Protein AF-A0A955G463-F1 (afdb_monomer_lite)

Structure (mmCIF, N/CA/C/O backbone):
data_AF-A0A955G463-F1
#
_entry.id   AF-A0A955G463-F1
#
loop_
_atom_site.group_PDB
_atom_site.id
_atom_site.type_symbol
_atom_site.label_atom_id
_atom_site.label_alt_id
_atom_site.label_comp_id
_atom_site.label_asym_id
_atom_site.label_entity_id
_atom_site.label_seq_id
_atom_site.pdbx_PDB_ins_code
_atom_site.Cartn_x
_atom_site.Cartn_y
_atom_site.Cartn_z
_atom_site.occupancy
_atom_site.B_iso_or_equiv
_atom_site.auth_seq_id
_atom_site.auth_comp_id
_atom_site.auth_asym_id
_atom_site.auth_atom_id
_atom_site.pdbx_PDB_model_num
ATOM 1 N N . ASN A 1 1 ? -1.570 -0.297 27.214 1.00 46.53 1 ASN A N 1
ATOM 2 C CA . ASN A 1 1 ? -2.853 -0.997 27.003 1.00 46.53 1 ASN A CA 1
ATOM 3 C C . ASN A 1 1 ? -2.806 -1.692 25.652 1.00 46.53 1 ASN A C 1
ATOM 5 O O . ASN A 1 1 ? -2.927 -1.027 24.634 1.00 46.53 1 ASN A O 1
ATOM 9 N N . THR A 1 2 ? -2.518 -2.992 25.635 1.00 50.31 2 THR A N 1
ATOM 10 C CA . THR A 1 2 ? -2.218 -3.751 24.400 1.00 50.31 2 THR A CA 1
ATOM 11 C C . THR A 1 2 ? -3.466 -4.416 23.803 1.00 50.31 2 THR A C 1
ATOM 13 O O . THR A 1 2 ? -3.453 -4.812 22.646 1.00 50.31 2 THR A O 1
ATOM 16 N N . THR A 1 3 ? -4.560 -4.516 24.568 1.00 64.00 3 THR A N 1
ATOM 17 C CA . THR A 1 3 ? -5.737 -5.341 24.235 1.00 64.00 3 THR A CA 1
ATOM 18 C C . THR A 1 3 ? -7.044 -4.567 24.058 1.00 64.00 3 THR A C 1
ATOM 20 O O . THR A 1 3 ? -8.093 -5.196 23.964 1.00 64.00 3 THR A O 1
ATOM 23 N N . ASN A 1 4 ? -7.001 -3.234 23.997 1.00 66.56 4 ASN A N 1
ATOM 24 C CA . ASN A 1 4 ? -8.182 -2.418 23.705 1.00 66.56 4 ASN A CA 1
ATOM 25 C C . ASN A 1 4 ? -8.149 -1.943 22.245 1.00 66.56 4 ASN A C 1
ATOM 27 O O . ASN A 1 4 ? -7.053 -1.658 21.741 1.00 66.56 4 ASN A O 1
ATOM 31 N N . PRO A 1 5 ? -9.313 -1.807 21.582 1.00 64.81 5 PRO A N 1
ATOM 32 C CA . PRO A 1 5 ? -9.390 -1.118 20.300 1.00 64.81 5 PRO A CA 1
ATOM 33 C C . PRO A 1 5 ? -8.782 0.287 20.421 1.00 64.81 5 PRO A C 1
ATOM 35 O O . PRO A 1 5 ? -9.076 1.017 21.371 1.00 64.81 5 PRO A O 1
ATOM 38 N N . GLY A 1 6 ? -7.865 0.616 19.509 1.00 62.38 6 GLY A N 1
ATOM 39 C CA . GLY A 1 6 ? -7.092 1.861 19.513 1.00 62.38 6 GLY A CA 1
ATOM 40 C C . GLY A 1 6 ? -5.749 1.859 20.237 1.00 62.38 6 GLY A C 1
ATOM 41 O O . GLY A 1 6 ? -5.052 2.868 20.240 1.00 62.38 6 GLY A O 1
ATOM 42 N N . GLY A 1 7 ? -5.359 0.751 20.868 1.00 62.88 7 GLY A N 1
ATOM 43 C CA . GLY A 1 7 ? -4.011 0.599 21.419 1.00 62.88 7 GLY A CA 1
ATOM 44 C C . GLY A 1 7 ? -2.992 0.109 20.383 1.00 62.88 7 GLY A C 1
ATOM 45 O O . GLY A 1 7 ? -3.355 -0.476 19.369 1.00 62.88 7 GLY A O 1
ATOM 46 N N . ILE A 1 8 ? -1.699 0.226 20.702 1.00 60.00 8 ILE A N 1
ATOM 47 C CA . ILE A 1 8 ? -0.574 -0.245 19.856 1.00 60.00 8 ILE A CA 1
ATOM 48 C C . ILE A 1 8 ? -0.696 -1.737 19.485 1.00 60.00 8 ILE A C 1
ATOM 50 O O . ILE A 1 8 ? -0.304 -2.157 18.405 1.00 60.00 8 ILE A O 1
ATOM 54 N N . GLY A 1 9 ? -1.286 -2.559 20.358 1.00 66.38 9 GLY A N 1
ATOM 55 C CA . GLY A 1 9 ? -1.499 -3.988 20.093 1.00 66.38 9 GLY A CA 1
ATOM 56 C C . GLY A 1 9 ? -2.737 -4.317 19.255 1.00 66.38 9 GLY A C 1
ATOM 57 O O . GLY A 1 9 ? -2.995 -5.496 19.005 1.00 66.38 9 GLY A O 1
ATOM 58 N N . MET A 1 10 ? -3.515 -3.318 18.823 1.00 74.62 10 MET A N 1
ATOM 59 C CA . MET A 1 10 ? -4.801 -3.528 18.155 1.00 74.62 10 MET A CA 1
ATOM 60 C C . MET A 1 10 ? -4.668 -4.390 16.898 1.00 74.62 10 MET A C 1
ATOM 62 O O . MET A 1 10 ? -5.438 -5.334 16.737 1.00 74.62 10 MET A O 1
ATOM 66 N N . ALA A 1 11 ? -3.679 -4.112 16.042 1.00 68.00 11 ALA A N 1
ATOM 67 C CA . ALA A 1 11 ? -3.461 -4.859 14.802 1.00 68.00 11 ALA A CA 1
ATOM 68 C C . ALA A 1 11 ? -3.190 -6.348 15.073 1.00 68.00 11 ALA A C 1
ATOM 70 O O . ALA A 1 11 ? -3.811 -7.225 14.468 1.00 68.00 11 ALA A O 1
ATOM 71 N N . TRP A 1 12 ? -2.328 -6.639 16.052 1.00 77.38 12 TRP A N 1
ATOM 72 C CA . TRP A 1 12 ? -2.023 -8.008 16.458 1.00 77.38 12 TRP A CA 1
ATOM 73 C C . TRP A 1 12 ? -3.252 -8.715 17.034 1.00 77.38 12 TRP A C 1
ATOM 75 O O . TRP A 1 12 ? -3.551 -9.839 16.633 1.00 77.38 12 TRP A O 1
ATOM 85 N N . VAL A 1 13 ? -4.010 -8.066 17.928 1.00 81.88 13 VAL A N 1
ATOM 86 C CA . VAL A 1 13 ? -5.222 -8.670 18.507 1.00 81.88 13 VAL A CA 1
ATOM 87 C C . VAL A 1 13 ? -6.280 -8.901 17.430 1.00 81.88 13 VAL A C 1
ATOM 89 O O . VAL A 1 13 ? -6.881 -9.976 17.385 1.00 81.88 13 VAL A O 1
ATOM 92 N N . LYS A 1 14 ? -6.465 -7.946 16.514 1.00 81.94 14 LYS A N 1
ATOM 93 C CA . LYS A 1 14 ? -7.413 -8.061 15.405 1.00 81.94 14 LYS A CA 1
ATOM 94 C C . LYS A 1 14 ? -7.070 -9.242 14.502 1.00 81.94 14 LYS A C 1
ATOM 96 O O . LYS A 1 14 ? -7.919 -10.114 14.317 1.00 81.94 14 LYS A O 1
ATOM 101 N N . ARG A 1 15 ? -5.819 -9.326 14.033 1.00 80.44 15 ARG A N 1
ATOM 102 C CA . ARG A 1 15 ? -5.321 -10.430 13.194 1.00 80.44 15 ARG A CA 1
ATOM 103 C C . ARG A 1 15 ? -5.352 -11.771 13.919 1.00 80.44 15 ARG A C 1
ATOM 105 O O . ARG A 1 15 ? -5.553 -12.806 13.302 1.00 80.44 15 ARG A O 1
ATOM 112 N N . ARG A 1 16 ? -5.132 -11.790 15.232 1.00 84.56 16 ARG A N 1
ATOM 113 C CA . ARG A 1 16 ? -5.005 -13.047 15.975 1.00 84.56 16 ARG A CA 1
ATOM 114 C C . ARG A 1 16 ? -6.331 -13.585 16.508 1.00 84.56 16 ARG A C 1
ATOM 116 O O . ARG A 1 16 ? -6.459 -14.803 16.639 1.00 84.56 16 ARG A O 1
ATOM 123 N N . PHE A 1 17 ? -7.283 -12.709 16.827 1.00 87.31 17 PHE A N 1
ATOM 124 C CA . PHE A 1 17 ? -8.491 -13.065 17.576 1.00 87.31 17 PHE A CA 1
ATOM 125 C C . PHE A 1 17 ? -9.803 -12.558 16.967 1.00 87.31 17 PHE A C 1
ATOM 127 O O . PHE A 1 17 ? -10.820 -13.221 17.134 1.00 87.31 17 PHE A O 1
ATOM 134 N N . VAL A 1 18 ? -9.827 -11.426 16.261 1.00 84.25 18 VAL A N 1
ATOM 135 C CA . VAL A 1 18 ? -11.094 -10.802 15.821 1.00 84.25 18 VAL A CA 1
ATOM 136 C C . VAL A 1 18 ? -11.433 -11.187 14.381 1.00 84.25 18 VAL A C 1
ATOM 138 O O . VAL A 1 18 ? -12.479 -11.788 14.110 1.00 84.25 18 VAL A O 1
ATOM 141 N N . THR A 1 19 ? -10.517 -10.904 13.460 1.00 84.00 19 THR A N 1
ATOM 142 C CA . THR A 1 19 ? -10.611 -11.223 12.033 1.00 84.00 19 THR A CA 1
ATOM 143 C C . THR A 1 19 ? -9.332 -11.930 11.579 1.00 84.00 19 THR A C 1
ATOM 145 O O . THR A 1 19 ? -8.559 -11.353 10.817 1.00 84.00 19 THR A O 1
ATOM 148 N N . PRO A 1 20 ? -9.069 -13.155 12.072 1.00 84.38 20 PRO A N 1
ATOM 149 C CA . PRO A 1 20 ? -7.920 -13.923 11.623 1.00 84.38 20 PRO A CA 1
ATOM 150 C C . PRO A 1 20 ? -8.077 -14.376 10.176 1.00 84.38 20 PRO A C 1
ATOM 152 O O . PRO A 1 20 ? -9.198 -14.571 9.694 1.00 84.38 20 PRO A O 1
ATOM 155 N N . ASP A 1 21 ? -6.933 -14.541 9.518 1.00 82.00 21 ASP A N 1
ATOM 156 C CA . ASP A 1 21 ? -6.836 -14.920 8.115 1.00 82.00 21 ASP A CA 1
ATOM 157 C C . ASP A 1 21 ? -7.533 -16.281 7.856 1.00 82.00 21 ASP A C 1
ATOM 159 O O . ASP A 1 21 ? -7.158 -17.302 8.452 1.00 82.00 21 ASP A O 1
ATOM 163 N N . PRO A 1 22 ? -8.559 -16.326 6.983 1.00 84.00 22 PRO A N 1
ATOM 164 C CA . PRO A 1 22 ? -9.259 -17.558 6.625 1.00 84.00 22 PRO A CA 1
ATOM 165 C C . PRO A 1 22 ? -8.394 -18.588 5.887 1.00 84.00 22 PRO A C 1
ATOM 167 O O . PRO A 1 22 ? -8.758 -19.769 5.856 1.00 84.00 22 PRO A O 1
ATOM 170 N N . ALA A 1 23 ? -7.278 -18.186 5.268 1.00 83.31 23 ALA A N 1
ATOM 171 C CA . ALA A 1 23 ? -6.371 -19.112 4.595 1.00 83.31 23 ALA A CA 1
ATOM 172 C C . ALA A 1 23 ? -5.648 -19.997 5.617 1.00 83.31 23 ALA A C 1
ATOM 174 O O . ALA A 1 23 ? -5.612 -21.218 5.448 1.00 83.31 23 ALA A O 1
ATOM 175 N N . THR A 1 24 ? -5.198 -19.411 6.725 1.00 85.94 24 THR A N 1
ATOM 176 C CA . THR A 1 24 ? -4.438 -20.089 7.787 1.00 85.94 24 THR A CA 1
ATOM 177 C C . THR A 1 24 ? -5.295 -20.606 8.945 1.00 85.94 24 THR A C 1
ATOM 179 O O . THR A 1 24 ? -4.870 -21.509 9.668 1.00 85.94 24 THR A O 1
ATOM 182 N N . THR A 1 25 ? -6.525 -20.106 9.117 1.00 90.56 25 THR A N 1
ATOM 183 C CA . THR A 1 25 ? -7.369 -20.448 10.277 1.00 90.56 25 THR A CA 1
ATOM 184 C C . THR A 1 25 ? -8.787 -20.894 9.916 1.00 90.56 25 THR A C 1
ATOM 186 O O . THR A 1 25 ? -9.339 -20.543 8.875 1.00 90.56 25 THR A O 1
ATOM 189 N N . ILE A 1 26 ? -9.395 -21.697 10.792 1.00 91.44 26 ILE A N 1
ATOM 190 C CA . ILE A 1 26 ? -10.822 -22.044 10.772 1.00 91.44 26 ILE A CA 1
ATOM 191 C C . ILE A 1 26 ? -11.510 -21.272 11.897 1.00 91.44 26 ILE A C 1
ATOM 193 O O . ILE A 1 26 ? -11.074 -21.334 13.047 1.00 91.44 26 ILE A O 1
ATOM 197 N N . ARG A 1 27 ? -12.606 -20.573 11.584 1.00 92.56 27 ARG A N 1
ATOM 198 C CA . ARG A 1 27 ? -13.437 -19.862 12.568 1.00 92.56 27 ARG A CA 1
ATOM 199 C C . ARG A 1 27 ? -14.760 -20.581 12.777 1.00 92.56 27 ARG A C 1
ATOM 201 O O . ARG A 1 27 ? -15.530 -20.743 11.834 1.00 92.56 27 ARG A O 1
ATOM 208 N N . VAL A 1 28 ? -15.057 -20.922 14.023 1.00 93.56 28 VAL A N 1
ATOM 209 C CA . VAL A 1 28 ? -16.353 -21.462 14.442 1.00 93.56 28 VAL A CA 1
ATOM 210 C C . VAL A 1 28 ? -17.019 -20.436 15.346 1.00 93.56 28 VAL A C 1
ATOM 212 O O . VAL A 1 28 ? -16.468 -20.081 16.384 1.00 93.56 28 VAL A O 1
ATOM 215 N N . LYS A 1 29 ? -18.179 -19.919 14.938 1.00 92.94 29 LYS A N 1
ATOM 216 C CA . LYS A 1 29 ? -18.960 -18.976 15.746 1.00 92.94 29 LYS A CA 1
ATOM 217 C C . LYS A 1 29 ? -19.884 -19.743 16.681 1.00 92.94 29 LYS A C 1
ATOM 219 O O . LYS A 1 29 ? -20.482 -20.740 16.283 1.00 92.94 29 LYS A O 1
ATOM 224 N N . HIS A 1 30 ? -20.007 -19.249 17.901 1.00 93.88 30 HIS A N 1
ATOM 225 C CA . HIS A 1 30 ? -20.795 -19.855 18.956 1.00 93.88 30 HIS A CA 1
ATOM 226 C C . HIS A 1 30 ? -21.708 -18.822 19.610 1.00 93.88 30 HIS A C 1
ATOM 228 O O . HIS A 1 30 ? -21.412 -17.624 19.627 1.00 93.88 30 HIS A O 1
ATOM 234 N N . GLU A 1 31 ? -22.794 -19.327 20.180 1.00 93.81 31 GLU A N 1
ATOM 235 C CA . GLU A 1 31 ? -23.766 -18.566 20.949 1.00 93.81 31 GLU A CA 1
ATOM 236 C C . GLU A 1 31 ? -24.089 -19.336 22.236 1.00 93.81 31 GLU A C 1
ATOM 238 O O . GLU A 1 31 ? -24.254 -20.558 22.212 1.00 93.81 31 GLU A O 1
ATOM 243 N N . TYR A 1 32 ? -24.172 -18.628 23.362 1.00 89.06 32 TYR A N 1
ATOM 244 C CA . TYR A 1 32 ? -24.594 -19.180 24.645 1.00 89.06 32 TYR A CA 1
ATOM 245 C C . TYR A 1 32 ? -25.596 -18.252 25.296 1.00 89.06 32 TYR A C 1
ATOM 247 O O . TYR A 1 32 ? -25.317 -17.079 25.553 1.00 89.06 32 TYR A O 1
ATOM 255 N N . VAL A 1 33 ? -26.762 -18.813 25.583 1.00 91.94 33 VAL A N 1
ATOM 256 C CA . VAL A 1 33 ? -27.847 -18.124 26.263 1.00 91.94 33 VAL A CA 1
ATOM 257 C C . VAL A 1 33 ? -27.704 -18.359 27.760 1.00 91.94 33 VAL A C 1
ATOM 259 O O . VAL A 1 33 ? -27.646 -19.501 28.209 1.00 91.94 33 VAL A O 1
ATOM 262 N N . TRP A 1 34 ? -27.686 -17.281 28.533 1.00 86.88 34 TRP A N 1
ATOM 263 C CA . TRP A 1 34 ? -27.659 -17.325 29.992 1.00 86.88 34 TRP A CA 1
ATOM 264 C C . TRP A 1 34 ? -28.614 -16.286 30.574 1.00 86.88 34 TRP A C 1
ATOM 266 O O . TRP A 1 34 ? -29.172 -15.467 29.849 1.00 86.88 34 TRP A O 1
ATOM 276 N N . PHE A 1 35 ? -28.843 -16.344 31.882 1.00 87.12 35 PHE A N 1
ATOM 277 C CA . PHE A 1 35 ? -29.693 -15.392 32.588 1.00 87.12 35 PHE A CA 1
ATOM 278 C C . PHE A 1 35 ? -28.868 -14.684 33.655 1.00 87.12 35 PHE A C 1
ATOM 280 O O . PHE A 1 35 ? -28.131 -15.335 34.399 1.00 87.12 35 PHE A O 1
ATOM 287 N N . ASP A 1 36 ? -28.961 -13.358 33.705 1.00 81.06 36 ASP A N 1
ATOM 288 C CA . ASP A 1 36 ? -28.266 -12.574 34.722 1.00 81.06 36 ASP A CA 1
ATOM 289 C C . ASP A 1 36 ? -28.908 -12.735 36.113 1.00 81.06 36 ASP A C 1
ATOM 291 O O . ASP A 1 36 ? -29.949 -13.372 36.284 1.00 81.06 36 ASP A O 1
ATOM 295 N N . LYS A 1 37 ? -28.293 -12.132 37.140 1.00 78.69 37 LYS A N 1
ATOM 296 C CA . LYS A 1 37 ? -28.801 -12.182 38.526 1.00 78.69 37 LYS A CA 1
ATOM 297 C C . LYS A 1 37 ? -30.212 -11.591 38.685 1.00 78.69 37 LYS A C 1
ATOM 299 O O . LYS A 1 37 ? -30.851 -11.840 39.702 1.00 78.69 37 LYS A O 1
ATOM 304 N N . LYS A 1 38 ? -30.680 -10.797 37.716 1.00 81.75 38 LYS A N 1
ATOM 305 C CA . LYS A 1 38 ? -32.007 -10.165 37.680 1.00 81.75 38 LYS A CA 1
ATOM 306 C C . LYS A 1 38 ? -33.000 -10.967 36.823 1.00 81.75 38 LYS A C 1
ATOM 308 O O . LYS A 1 38 ? -34.152 -10.563 36.705 1.00 81.75 38 LYS A O 1
ATOM 313 N N . GLY A 1 39 ? -32.579 -12.100 36.255 1.00 85.50 39 GLY A N 1
ATOM 314 C CA . GLY A 1 39 ? -33.400 -12.963 35.409 1.00 85.50 39 GLY A CA 1
ATOM 315 C C . GLY A 1 39 ? -33.528 -12.488 33.961 1.00 85.50 39 GLY A C 1
ATOM 316 O O . GLY A 1 39 ? -34.326 -13.058 33.217 1.00 85.50 39 GLY A O 1
ATOM 317 N N . ASN A 1 40 ? -32.764 -11.480 33.526 1.00 84.75 40 ASN A N 1
ATOM 318 C CA . ASN A 1 40 ? -32.802 -11.053 32.129 1.00 84.75 40 ASN A CA 1
ATOM 319 C C . ASN A 1 40 ? -32.027 -12.041 31.260 1.00 84.75 40 ASN A C 1
ATOM 321 O O . ASN A 1 40 ? -30.921 -12.460 31.612 1.00 84.75 40 ASN A O 1
ATOM 325 N N . ARG A 1 41 ? -32.595 -12.383 30.100 1.00 89.56 41 ARG A N 1
ATOM 326 C CA . ARG A 1 41 ? -31.931 -13.225 29.103 1.00 89.56 41 ARG A CA 1
ATOM 327 C C . ARG A 1 41 ? -30.763 -12.465 28.479 1.00 89.56 41 ARG A C 1
ATOM 329 O O . ARG A 1 41 ? -30.960 -11.410 27.884 1.00 89.56 41 ARG A O 1
ATOM 336 N N . GLN A 1 42 ? -29.584 -13.059 28.548 1.00 84.19 42 GLN A N 1
ATOM 337 C CA . GLN A 1 42 ? -28.348 -12.582 27.950 1.00 84.19 42 GLN A CA 1
ATOM 338 C C . GLN A 1 42 ? -27.841 -13.590 26.920 1.00 84.19 42 GLN A C 1
ATOM 340 O O . GLN A 1 42 ? -28.127 -14.789 26.996 1.00 84.19 42 GLN A O 1
ATOM 345 N N . VAL A 1 43 ? -27.093 -13.092 25.938 1.00 87.69 43 VAL A N 1
ATOM 346 C CA . VAL A 1 43 ? -26.493 -13.919 24.893 1.00 87.69 43 VAL A CA 1
ATOM 347 C C . VAL A 1 43 ? -25.029 -13.547 24.744 1.00 87.69 43 VAL A C 1
ATOM 349 O O . VAL A 1 43 ? -24.699 -12.433 24.340 1.00 87.69 43 VAL A O 1
ATOM 352 N N . THR A 1 44 ? -24.144 -14.492 25.039 1.00 86.00 44 THR A N 1
ATOM 353 C CA . THR A 1 44 ? -22.718 -14.343 24.760 1.00 86.00 44 THR A CA 1
ATOM 354 C C . THR A 1 44 ? -22.420 -14.965 23.409 1.00 86.00 44 THR A C 1
ATOM 356 O O . THR A 1 44 ? -22.639 -16.157 23.199 1.00 86.00 44 THR A O 1
ATOM 359 N N . HIS A 1 45 ? -21.892 -14.150 22.504 1.00 89.69 45 HIS A N 1
ATOM 360 C CA . HIS A 1 45 ? -21.330 -14.611 21.245 1.00 89.69 45 HIS A CA 1
ATOM 361 C C . HIS A 1 45 ? -19.824 -14.742 21.419 1.00 89.69 45 HIS A C 1
ATOM 363 O O . HIS A 1 45 ? -19.197 -13.858 21.992 1.00 89.69 45 HIS A O 1
ATOM 369 N N . TRP A 1 46 ? -19.231 -15.814 20.912 1.00 92.12 46 TRP A N 1
ATOM 370 C CA . TRP A 1 46 ? -17.778 -15.938 20.825 1.00 92.12 46 TRP A CA 1
ATOM 371 C C . TRP A 1 46 ? -17.403 -16.725 19.582 1.00 92.12 46 TRP A C 1
ATOM 373 O O . TRP A 1 46 ? -18.256 -17.272 18.879 1.00 92.12 46 TRP A O 1
ATOM 383 N N . GLN A 1 47 ? -16.112 -16.780 19.292 1.00 93.88 47 GLN A N 1
ATOM 384 C CA . GLN A 1 47 ? -15.607 -17.619 18.220 1.00 93.88 47 GLN A CA 1
ATOM 385 C C . GLN A 1 47 ? -14.400 -18.427 18.661 1.00 93.88 47 GLN A C 1
ATOM 387 O O . GLN A 1 47 ? -13.522 -17.923 19.361 1.00 93.88 47 GLN A O 1
ATOM 392 N N . THR A 1 48 ? -14.361 -19.674 18.211 1.00 95.25 48 THR A N 1
ATOM 393 C CA . THR A 1 48 ? -13.186 -20.534 18.281 1.00 95.25 48 THR A CA 1
ATOM 394 C C . THR A 1 48 ? -12.402 -20.383 16.987 1.00 95.25 48 THR A C 1
ATOM 396 O O . THR A 1 48 ? -12.974 -20.377 15.897 1.00 95.25 48 THR A O 1
ATOM 399 N N . ILE A 1 49 ? -11.092 -20.237 17.114 1.00 95.06 49 ILE A N 1
ATOM 400 C CA . ILE A 1 49 ? -10.146 -20.030 16.024 1.00 95.06 49 ILE A CA 1
ATOM 401 C C . ILE A 1 49 ? -9.165 -21.185 16.089 1.00 95.06 49 ILE A C 1
ATOM 403 O O . ILE A 1 49 ? -8.479 -21.342 17.098 1.00 95.06 49 ILE A O 1
ATOM 407 N N . ILE A 1 50 ? -9.122 -21.995 15.040 1.00 93.94 50 ILE A N 1
ATOM 408 C CA . ILE A 1 50 ? -8.272 -23.182 14.955 1.00 93.94 50 ILE A CA 1
ATOM 409 C C . ILE A 1 50 ? -7.226 -22.927 13.880 1.00 93.94 50 ILE A C 1
ATOM 411 O O . ILE A 1 50 ? -7.563 -22.607 12.741 1.00 93.94 50 ILE A O 1
ATOM 415 N N . ASP A 1 51 ? -5.965 -23.046 14.258 1.00 91.12 51 ASP A N 1
ATOM 416 C CA . ASP A 1 51 ? -4.826 -22.962 13.356 1.00 91.12 51 ASP A CA 1
ATOM 417 C C . ASP A 1 51 ? -4.752 -24.237 12.500 1.00 91.12 51 ASP A C 1
ATOM 419 O O . ASP A 1 51 ? -4.745 -25.345 13.040 1.00 91.12 51 ASP A O 1
ATOM 423 N N . LYS A 1 52 ? -4.767 -24.100 11.167 1.00 91.81 52 LYS A N 1
ATOM 424 C CA . LYS A 1 52 ? -4.857 -25.258 10.257 1.00 91.81 52 LYS A CA 1
ATOM 425 C C . LYS A 1 52 ? -3.589 -26.107 10.229 1.00 91.81 52 LYS A C 1
ATOM 427 O O . LYS A 1 52 ? -3.678 -27.288 9.912 1.00 91.81 52 LYS A O 1
ATOM 432 N N . GLU A 1 53 ? -2.436 -25.514 10.524 1.00 90.81 53 GLU A N 1
ATOM 433 C CA . GLU A 1 53 ? -1.146 -26.201 10.487 1.00 90.81 53 GLU A CA 1
ATOM 434 C C . GLU A 1 53 ? -0.887 -26.939 11.801 1.00 90.81 53 GLU A C 1
ATOM 436 O O . GLU A 1 53 ? -0.591 -28.131 11.815 1.00 90.81 53 GLU A O 1
ATOM 441 N N . THR A 1 54 ? -1.034 -26.233 12.920 1.00 93.31 54 THR A N 1
ATOM 442 C CA . THR A 1 54 ? -0.670 -26.756 14.244 1.00 93.31 54 THR A CA 1
ATOM 443 C C . THR A 1 54 ? -1.819 -27.465 14.956 1.00 93.31 54 THR A C 1
ATOM 445 O O . THR A 1 54 ? -1.590 -28.193 15.921 1.00 93.31 54 THR A O 1
ATOM 448 N N . GLY A 1 55 ? -3.067 -27.224 14.542 1.00 90.69 55 GLY A N 1
ATOM 449 C CA . GLY A 1 55 ? -4.265 -27.698 15.240 1.00 90.69 55 GLY A CA 1
ATOM 450 C C . GLY A 1 55 ? -4.531 -26.996 16.578 1.00 90.69 55 GLY A C 1
ATOM 451 O O . GLY A 1 55 ? -5.499 -27.328 17.265 1.00 90.69 55 GLY A O 1
ATOM 452 N N . LEU A 1 56 ? -3.703 -26.020 16.969 1.00 92.38 56 LEU A N 1
ATOM 453 C CA . LEU A 1 56 ? -3.906 -25.246 18.189 1.00 92.38 56 LEU A CA 1
ATOM 454 C C . LEU A 1 56 ? -5.144 -24.361 18.053 1.00 92.38 56 LEU A C 1
ATOM 456 O O . LEU A 1 56 ? -5.338 -23.682 17.042 1.00 92.38 56 LEU A O 1
ATOM 460 N N . TRP A 1 57 ? -5.959 -24.321 19.104 1.00 93.12 57 TRP A N 1
ATOM 461 C CA . TRP A 1 57 ? -7.178 -23.522 19.126 1.00 93.12 57 TRP A CA 1
ATOM 462 C C . TRP A 1 57 ? -7.101 -22.378 20.136 1.00 93.12 57 TRP A C 1
ATOM 464 O O . TRP A 1 57 ? -6.364 -22.418 21.122 1.00 93.12 57 TRP A O 1
ATOM 474 N N . ARG A 1 58 ? -7.863 -21.321 19.858 1.00 93.44 58 ARG A N 1
ATOM 475 C CA . ARG A 1 58 ? -7.983 -20.106 20.671 1.00 93.44 58 ARG A CA 1
ATOM 476 C C . ARG A 1 58 ? -9.443 -19.674 20.682 1.00 93.44 58 ARG A C 1
ATOM 478 O O . ARG A 1 58 ? -10.154 -19.925 19.713 1.00 93.44 58 ARG A O 1
ATOM 485 N N . ALA A 1 59 ? -9.881 -18.997 21.736 1.00 92.25 59 ALA A N 1
ATOM 486 C CA . ALA A 1 59 ? -11.216 -18.409 21.798 1.00 92.25 59 ALA A CA 1
ATOM 487 C C . ALA A 1 59 ? -11.131 -16.881 21.837 1.00 92.25 59 ALA A C 1
ATOM 489 O O . ALA A 1 59 ? -10.280 -16.317 22.522 1.00 92.25 59 ALA A O 1
ATOM 490 N N . TYR A 1 60 ? -12.033 -16.224 21.115 1.00 91.12 60 TYR A N 1
ATOM 491 C CA . TYR A 1 60 ? -12.267 -14.789 21.209 1.00 91.12 60 TYR A CA 1
ATOM 492 C C . TYR A 1 60 ? -13.678 -14.544 21.724 1.00 91.12 60 TYR A C 1
ATOM 494 O O . TYR A 1 60 ? -14.652 -14.861 21.038 1.00 91.12 60 TYR A O 1
ATOM 502 N N . ILE A 1 61 ? -13.757 -13.986 22.931 1.00 88.94 61 ILE A N 1
ATOM 503 C CA . ILE A 1 61 ? -14.999 -13.629 23.611 1.00 88.94 61 ILE A CA 1
ATOM 504 C C . ILE A 1 61 ? -15.049 -12.095 23.657 1.00 88.94 61 ILE A C 1
ATOM 506 O O . ILE A 1 61 ? -14.351 -11.504 24.484 1.00 88.94 61 ILE A O 1
ATOM 510 N N . PRO A 1 62 ? -15.789 -11.428 22.753 1.00 84.62 62 PRO A N 1
ATOM 511 C CA . PRO A 1 62 ? -15.969 -9.985 22.818 1.00 84.62 62 PRO A CA 1
ATOM 512 C C . PRO A 1 62 ? -16.662 -9.607 24.130 1.00 84.62 62 PRO A C 1
ATOM 514 O O . PRO A 1 62 ? -17.699 -10.170 24.481 1.00 84.62 62 PRO A O 1
ATOM 517 N N . ALA A 1 63 ? -16.084 -8.644 24.842 1.00 80.00 63 ALA A N 1
ATOM 518 C CA . ALA A 1 63 ? -16.661 -8.064 26.045 1.00 80.00 63 ALA A CA 1
ATOM 519 C C . ALA A 1 63 ? -16.946 -6.583 25.789 1.00 80.00 63 ALA A C 1
ATOM 521 O O . ALA A 1 63 ? -16.068 -5.847 25.340 1.00 80.00 63 ALA A O 1
ATOM 522 N N . THR A 1 64 ? -18.172 -6.158 26.076 1.00 79.19 64 THR A N 1
ATOM 523 C CA . THR A 1 64 ? -18.571 -4.746 26.074 1.00 79.19 64 THR A CA 1
ATOM 524 C C . THR A 1 64 ? -18.788 -4.276 27.502 1.00 79.19 64 THR A C 1
ATOM 526 O O . THR A 1 64 ? -18.928 -5.086 28.424 1.00 79.19 64 THR A O 1
ATOM 529 N N . ILE A 1 65 ? -18.860 -2.964 27.704 1.00 79.94 65 ILE A N 1
ATOM 530 C CA . ILE A 1 65 ? -19.111 -2.419 29.036 1.00 79.94 65 ILE A CA 1
ATOM 531 C C . ILE A 1 65 ? -20.434 -2.890 29.644 1.00 79.94 65 ILE A C 1
ATOM 533 O O . ILE A 1 65 ? -20.503 -3.174 30.837 1.00 79.94 65 ILE A O 1
ATOM 537 N N . ASP A 1 66 ? -21.450 -3.075 28.799 1.00 77.31 66 ASP A N 1
ATOM 538 C CA . ASP A 1 66 ? -22.773 -3.542 29.213 1.00 77.31 66 ASP A CA 1
ATOM 539 C C . ASP A 1 66 ? -22.733 -4.963 29.797 1.00 77.31 66 ASP A C 1
ATOM 541 O O . ASP A 1 66 ? -23.598 -5.342 30.584 1.00 77.31 66 ASP A O 1
ATOM 545 N N . SER A 1 67 ? -21.708 -5.750 29.448 1.00 74.12 67 SER A N 1
ATOM 546 C CA . SER A 1 67 ? -21.503 -7.096 29.993 1.00 74.12 67 SER A CA 1
ATOM 547 C C . SER A 1 67 ? -20.841 -7.111 31.379 1.00 74.12 67 SER A C 1
ATOM 549 O O . SER A 1 67 ? -20.806 -8.158 32.026 1.00 74.12 67 SER A O 1
ATOM 551 N N . ASN A 1 68 ? -20.345 -5.968 31.872 1.00 79.88 68 ASN A N 1
ATOM 552 C CA . ASN A 1 68 ? -19.639 -5.862 33.148 1.00 79.88 68 ASN A CA 1
ATOM 553 C C . ASN A 1 68 ? -20.494 -5.164 34.219 1.00 79.88 68 ASN A C 1
ATOM 555 O O . ASN A 1 68 ? -20.280 -4.001 34.561 1.00 79.88 68 ASN A O 1
ATOM 559 N N . SER A 1 69 ? -21.448 -5.903 34.791 1.00 75.62 69 SER A N 1
ATOM 560 C CA . SER A 1 69 ? -22.342 -5.374 35.831 1.00 75.62 69 SER A CA 1
ATOM 561 C C . SER A 1 69 ? -21.601 -4.886 37.081 1.00 75.62 69 SER A C 1
ATOM 563 O O . SER A 1 69 ? -22.053 -3.947 37.720 1.00 75.62 69 SER A O 1
ATOM 565 N N . ILE A 1 70 ? -20.461 -5.499 37.421 1.00 81.06 70 ILE A N 1
ATOM 566 C CA . ILE A 1 70 ? -19.653 -5.115 38.589 1.00 81.06 70 ILE A CA 1
ATOM 567 C C . ILE A 1 70 ? -19.084 -3.708 38.392 1.00 81.06 70 ILE A C 1
ATOM 569 O O . ILE A 1 70 ? -19.177 -2.881 39.295 1.00 81.06 70 ILE A O 1
ATOM 573 N N . LEU A 1 71 ? -18.533 -3.430 37.205 1.00 79.81 71 LEU A N 1
ATOM 574 C CA . LEU A 1 71 ? -17.999 -2.109 36.879 1.00 79.81 71 LEU A CA 1
ATOM 575 C C . LEU A 1 71 ? -19.101 -1.047 36.908 1.00 79.81 71 LEU A C 1
ATOM 577 O O . LEU A 1 71 ? -18.914 -0.011 37.533 1.00 79.81 71 LEU A O 1
ATOM 581 N N . LEU A 1 72 ? -20.253 -1.335 36.298 1.00 80.25 72 LEU A N 1
ATOM 582 C CA . LEU A 1 72 ? -21.398 -0.418 36.258 1.00 80.25 72 LEU A CA 1
ATOM 583 C C . LEU A 1 72 ? -21.980 -0.119 37.648 1.00 80.25 72 LEU A C 1
ATOM 585 O O . LEU A 1 72 ? -22.480 0.976 37.882 1.00 80.25 72 LEU A O 1
ATOM 589 N N . GLU A 1 73 ? -21.928 -1.081 38.571 1.00 81.38 73 GLU A N 1
ATOM 590 C CA . GLU A 1 73 ? -22.323 -0.870 39.969 1.00 81.38 73 GLU A CA 1
ATOM 591 C C . GLU A 1 73 ? -21.288 -0.032 40.735 1.00 81.38 73 GLU A C 1
ATOM 593 O O . GLU A 1 73 ? -21.663 0.773 41.586 1.00 81.38 73 GLU A O 1
ATOM 598 N N . SER A 1 74 ? -19.995 -0.209 40.439 1.00 85.56 74 SER A N 1
ATOM 599 C CA . SER A 1 74 ? -18.906 0.524 41.098 1.00 85.56 74 SER A CA 1
ATOM 600 C C . SER A 1 74 ? -18.699 1.948 40.576 1.00 85.56 74 SER A C 1
ATOM 602 O O . SER A 1 74 ? -18.307 2.818 41.350 1.00 85.56 74 SER A O 1
ATOM 604 N N . ASP A 1 75 ? -18.966 2.186 39.291 1.00 84.69 75 ASP A N 1
ATOM 605 C CA . ASP A 1 75 ? -18.852 3.487 38.628 1.00 84.69 75 ASP A CA 1
ATOM 606 C C . ASP A 1 75 ? -20.065 3.708 37.701 1.00 84.69 75 ASP A C 1
ATOM 608 O O . ASP A 1 75 ? -20.014 3.420 36.498 1.00 84.69 75 ASP A O 1
ATOM 612 N N . PRO A 1 76 ? -21.190 4.189 38.263 1.00 82.81 76 PRO A N 1
ATOM 613 C CA . PRO A 1 76 ? -22.430 4.394 37.515 1.00 82.81 76 PRO A CA 1
ATOM 614 C C . PRO A 1 76 ? -22.323 5.474 36.431 1.00 82.81 76 PRO A C 1
ATOM 616 O O . PRO A 1 76 ? -23.082 5.451 35.458 1.00 82.81 76 PRO A O 1
ATOM 619 N N . ASP A 1 77 ? -21.386 6.412 36.585 1.00 86.06 77 ASP A N 1
ATOM 620 C CA . ASP A 1 77 ? -21.218 7.552 35.683 1.00 86.06 77 ASP A CA 1
ATOM 621 C C . ASP A 1 77 ? -20.298 7.225 34.499 1.00 86.06 77 ASP A C 1
ATOM 623 O O . ASP A 1 77 ? -20.298 7.943 33.498 1.00 86.06 77 ASP A O 1
ATOM 627 N N . TYR A 1 78 ? -19.556 6.117 34.551 1.00 82.81 78 TYR A N 1
ATOM 628 C CA . TYR A 1 78 ? -18.602 5.738 33.509 1.00 82.81 78 TYR A CA 1
ATOM 629 C C . TYR A 1 78 ? -19.239 5.584 32.117 1.00 82.81 78 TYR A C 1
ATOM 631 O O . TYR A 1 78 ? -18.661 5.999 31.112 1.00 82.81 78 TYR A O 1
ATOM 639 N N . VAL A 1 79 ? -20.478 5.083 32.028 1.00 84.38 79 VAL A N 1
ATOM 640 C CA . VAL A 1 79 ? -21.206 5.041 30.745 1.00 84.38 79 VAL A CA 1
ATOM 641 C C . VAL A 1 79 ? -21.498 6.449 30.233 1.00 84.38 79 VAL A C 1
ATOM 643 O O . VAL A 1 79 ? -21.346 6.696 29.041 1.00 84.38 79 VAL A O 1
ATOM 646 N N . GLN A 1 80 ? -21.869 7.390 31.106 1.00 83.69 80 GLN A N 1
ATOM 647 C CA . GLN A 1 80 ? -22.116 8.779 30.703 1.00 83.69 80 GLN A CA 1
ATOM 648 C C . GLN A 1 80 ? -20.827 9.471 30.245 1.00 83.69 80 GLN A C 1
ATOM 650 O O . GLN A 1 80 ? -20.857 10.241 29.287 1.00 83.69 80 GLN A O 1
ATOM 655 N N . GLN A 1 81 ? -19.689 9.154 30.871 1.00 84.00 81 GLN A N 1
ATOM 656 C CA . GLN A 1 81 ? -18.375 9.625 30.424 1.00 84.00 81 GLN A CA 1
ATOM 657 C C . GLN A 1 81 ? -18.049 9.119 29.014 1.00 84.00 81 GLN A C 1
ATOM 659 O O . GLN A 1 81 ? -17.593 9.896 28.177 1.00 84.00 81 GLN A O 1
ATOM 664 N N . LEU A 1 82 ? -18.335 7.846 28.717 1.00 83.44 82 LEU A N 1
ATOM 665 C CA . LEU A 1 82 ? -18.191 7.315 27.360 1.00 83.44 82 LEU A CA 1
ATOM 666 C C . LEU A 1 82 ? -19.177 7.974 26.386 1.00 83.44 82 LEU A C 1
ATOM 668 O O . LEU A 1 82 ? -18.783 8.332 25.283 1.00 83.44 82 LEU A O 1
ATOM 672 N N . GLU A 1 83 ? -20.434 8.199 26.775 1.00 86.38 83 GLU A N 1
ATOM 673 C CA . GLU A 1 83 ? -21.419 8.893 25.930 1.00 86.38 83 GLU A CA 1
ATOM 674 C C . GLU A 1 83 ? -21.022 10.347 25.618 1.00 86.38 83 GLU A C 1
ATOM 676 O O . GLU A 1 83 ? -21.357 10.848 24.545 1.00 86.38 83 GLU A O 1
ATOM 681 N N . ALA A 1 84 ? -20.254 11.019 26.482 1.00 85.81 84 ALA A N 1
ATOM 682 C CA . ALA A 1 84 ? -19.712 12.348 26.188 1.00 85.81 84 ALA A CA 1
ATOM 683 C C . ALA A 1 84 ? -18.731 12.337 24.997 1.00 85.81 84 ALA A C 1
ATOM 685 O O . ALA A 1 84 ? -18.643 13.320 24.256 1.00 85.81 84 ALA A O 1
ATOM 686 N N . LEU A 1 85 ? -18.050 11.209 24.752 1.00 81.00 85 LEU A N 1
ATOM 687 C CA . LEU A 1 85 ? -17.171 11.037 23.590 1.00 81.00 85 LEU A CA 1
ATOM 688 C C . LEU A 1 85 ? -17.949 10.997 22.274 1.00 81.00 85 LEU A C 1
ATOM 690 O O . LEU A 1 85 ? -17.382 11.291 21.233 1.00 81.00 85 LEU A O 1
ATOM 694 N N . LYS A 1 86 ? -19.256 10.718 22.290 1.00 82.75 86 LYS A N 1
ATOM 695 C CA . LYS A 1 86 ? -20.073 10.575 21.076 1.00 82.75 86 LYS A CA 1
ATOM 696 C C . LYS A 1 86 ? -19.996 11.772 20.125 1.00 82.75 86 LYS A C 1
ATOM 698 O O . LYS A 1 86 ? -20.136 11.588 18.919 1.00 82.75 86 LYS A O 1
ATOM 703 N N . GLN A 1 87 ? -19.816 12.983 20.657 1.00 72.19 87 GLN A N 1
ATOM 704 C CA . GLN A 1 87 ? -19.637 14.195 19.849 1.00 72.19 87 GLN A CA 1
ATOM 705 C C . GLN A 1 87 ? -18.177 14.636 19.724 1.00 72.19 87 GLN A C 1
ATOM 707 O O . GLN A 1 87 ? -17.815 15.199 18.697 1.00 72.19 87 GLN A O 1
ATOM 712 N N . ALA A 1 88 ? -17.360 14.412 20.756 1.00 72.69 88 ALA A N 1
ATOM 713 C CA . ALA A 1 88 ? -15.968 14.857 20.775 1.00 72.69 88 ALA A CA 1
ATOM 714 C C . ALA A 1 88 ? -15.047 13.950 19.945 1.00 72.69 88 ALA A C 1
ATOM 716 O O . ALA A 1 88 ? -14.162 14.446 19.257 1.00 72.69 88 ALA A O 1
ATOM 717 N N . ASP A 1 89 ? -15.274 12.639 20.006 1.00 70.00 89 ASP A N 1
ATOM 718 C CA . ASP A 1 89 ? -14.510 11.608 19.311 1.00 70.00 89 ASP A CA 1
ATOM 719 C C . ASP A 1 89 ? -15.434 10.400 19.019 1.00 70.00 89 ASP A C 1
ATOM 721 O O . ASP A 1 89 ? -15.495 9.433 19.792 1.00 70.00 89 ASP A O 1
ATOM 725 N N . PRO A 1 90 ? -16.234 10.472 17.931 1.00 75.94 90 PRO A N 1
ATOM 726 C CA . PRO A 1 90 ? -17.209 9.438 17.573 1.00 75.94 90 PRO A CA 1
ATOM 727 C C . PRO A 1 90 ? -16.565 8.074 17.344 1.00 75.94 90 PRO A C 1
ATOM 729 O O . PRO A 1 90 ? -17.189 7.037 17.563 1.00 75.94 90 PRO A O 1
ATOM 732 N N . GLU A 1 91 ? -15.315 8.079 16.907 1.00 69.81 91 GLU A N 1
ATOM 733 C CA . GLU A 1 91 ? -14.522 6.884 16.743 1.00 69.81 91 GLU A CA 1
ATOM 734 C C . GLU A 1 91 ? -14.200 6.295 18.117 1.00 69.81 91 GLU A C 1
ATOM 736 O O . GLU A 1 91 ? -14.443 5.110 18.339 1.00 69.81 91 GLU A O 1
ATOM 741 N N . LEU A 1 92 ? -13.716 7.091 19.082 1.00 73.12 92 LEU A N 1
ATOM 742 C CA . LEU A 1 92 ? -13.307 6.562 20.399 1.00 73.12 92 LEU A CA 1
ATOM 743 C C . LEU A 1 92 ? -14.501 6.041 21.159 1.00 73.12 92 LEU A C 1
ATOM 745 O O . LEU A 1 92 ? -14.432 5.008 21.828 1.00 73.12 92 LEU A O 1
ATOM 749 N N . TYR A 1 93 ? -15.625 6.713 20.951 1.00 81.62 93 TYR A N 1
ATOM 750 C CA . TYR A 1 93 ? -16.918 6.226 21.350 1.00 81.62 93 TYR A CA 1
ATOM 751 C C . TYR A 1 93 ? -17.189 4.821 20.795 1.00 81.62 93 TYR A C 1
ATOM 753 O O . TYR A 1 93 ? -17.401 3.906 21.583 1.00 81.62 93 TYR A O 1
ATOM 761 N N . GLN A 1 94 ? -17.123 4.589 19.480 1.00 80.81 94 GLN A N 1
ATOM 762 C CA . GLN A 1 94 ? -17.376 3.254 18.915 1.00 80.81 94 GLN A CA 1
ATOM 763 C C . GLN A 1 94 ? -16.404 2.180 19.454 1.00 80.81 94 GLN A C 1
ATOM 765 O O . GLN A 1 94 ? -16.816 1.051 19.737 1.00 80.81 94 GLN A O 1
ATOM 770 N N . ALA A 1 95 ? -15.140 2.532 19.698 1.00 78.50 95 ALA A N 1
ATOM 771 C CA . ALA A 1 95 ? -14.128 1.595 20.190 1.00 78.50 95 ALA A CA 1
ATOM 772 C C . ALA A 1 95 ? -14.374 1.211 21.644 1.00 78.50 95 ALA A C 1
ATOM 774 O O . ALA A 1 95 ? -14.396 0.031 21.987 1.00 78.50 95 ALA A O 1
ATOM 775 N N . TRP A 1 96 ? -14.541 2.205 22.513 1.00 80.56 96 TRP A N 1
ATOM 776 C CA . TRP A 1 96 ? -14.600 1.984 23.955 1.00 80.56 96 TRP A CA 1
ATOM 777 C C . TRP A 1 96 ? -16.006 1.624 24.427 1.00 80.56 96 TRP A C 1
ATOM 779 O O . TRP A 1 96 ? -16.154 0.827 25.353 1.00 80.56 96 TRP A O 1
ATOM 789 N N . ARG A 1 97 ? -17.046 2.164 23.781 1.00 84.94 97 ARG A N 1
ATOM 790 C CA . ARG A 1 97 ? -18.443 1.880 24.128 1.00 84.94 97 ARG A CA 1
ATOM 791 C C . ARG A 1 97 ? -18.935 0.566 23.536 1.00 84.94 97 ARG A C 1
ATOM 793 O O . ARG A 1 97 ? -19.620 -0.180 24.240 1.00 84.94 97 ARG A O 1
ATOM 800 N N . HIS A 1 98 ? -18.627 0.316 22.262 1.00 83.31 98 HIS A N 1
ATOM 801 C CA . HIS A 1 98 ? -19.208 -0.787 21.480 1.00 83.31 98 HIS A CA 1
ATOM 802 C C . HIS A 1 98 ? -18.197 -1.874 21.109 1.00 83.31 98 HIS A C 1
ATOM 804 O O . HIS A 1 98 ? -18.591 -2.923 20.602 1.00 83.31 98 HIS A O 1
ATOM 810 N N . GLY A 1 99 ? -16.910 -1.677 21.410 1.00 76.69 99 GLY A N 1
ATOM 811 C CA . GLY A 1 99 ? -15.878 -2.671 21.135 1.00 76.69 99 GLY A CA 1
ATOM 812 C C . GLY A 1 99 ? -15.598 -2.846 19.643 1.00 76.69 99 GLY A C 1
ATOM 813 O O . GLY A 1 99 ? -15.251 -3.952 19.230 1.00 76.69 99 GLY A O 1
ATOM 814 N N . ASP A 1 100 ? -15.779 -1.802 18.829 1.00 77.06 100 ASP A N 1
ATOM 815 C CA . ASP A 1 100 ? -15.484 -1.869 17.397 1.00 77.06 100 ASP A CA 1
ATOM 816 C C . ASP A 1 100 ? -13.961 -1.902 17.154 1.00 77.06 100 ASP A C 1
ATOM 818 O O . ASP A 1 100 ? -13.202 -1.060 17.624 1.00 77.06 100 ASP A O 1
ATOM 822 N N . TRP A 1 101 ? -13.504 -2.918 16.421 1.00 73.88 101 TRP A N 1
ATOM 823 C CA . TRP A 1 101 ? -12.094 -3.152 16.083 1.00 73.88 101 TRP A CA 1
ATOM 824 C C . TRP A 1 101 ? -11.707 -2.585 14.710 1.00 73.88 101 TRP A C 1
ATOM 826 O O . TRP A 1 101 ? -10.621 -2.867 14.196 1.00 73.88 101 TRP A O 1
ATOM 836 N N . ASN A 1 102 ? -12.599 -1.841 14.059 1.00 65.31 102 ASN A N 1
ATOM 837 C CA . ASN A 1 102 ? -12.339 -1.198 12.770 1.00 65.31 102 ASN A CA 1
ATOM 838 C C . ASN A 1 102 ? -11.871 0.251 12.890 1.00 65.31 102 ASN A C 1
ATOM 840 O O . ASN A 1 102 ? -11.672 0.897 11.868 1.00 65.31 102 ASN A O 1
ATOM 844 N N . ILE A 1 103 ? -11.673 0.737 14.111 1.00 62.69 103 ILE A N 1
ATOM 845 C CA . ILE A 1 103 ? -11.352 2.136 14.370 1.00 62.69 103 ILE A CA 1
ATOM 846 C C . ILE A 1 103 ? -9.844 2.359 14.397 1.00 62.69 103 ILE A C 1
ATOM 848 O O . ILE A 1 103 ? -9.100 1.518 14.898 1.00 62.69 103 ILE A O 1
ATOM 852 N N . GLN A 1 104 ? -9.404 3.497 13.870 1.00 56.72 104 GLN A N 1
ATOM 853 C CA . GLN A 1 104 ? -8.009 3.827 13.597 1.00 56.72 104 GLN A CA 1
ATOM 854 C C . GLN A 1 104 ? -7.507 4.938 14.542 1.00 56.72 104 GLN A C 1
ATOM 856 O O . GLN A 1 104 ? -7.291 6.071 14.127 1.00 56.72 104 GLN A O 1
ATOM 861 N N . PHE A 1 105 ? -7.298 4.640 15.832 1.00 55.53 105 PHE A N 1
ATOM 862 C CA . PHE A 1 105 ? -6.756 5.646 16.766 1.00 55.53 105 PHE A CA 1
ATOM 863 C C . PHE A 1 105 ? -5.303 5.982 16.494 1.00 55.53 105 PHE A C 1
ATOM 865 O O . PHE A 1 105 ? -4.447 5.099 16.547 1.00 55.53 105 PHE A O 1
ATOM 872 N N . GLY A 1 106 ? -5.025 7.274 16.304 1.00 61.78 106 GLY A N 1
ATOM 873 C CA . GLY A 1 106 ? -3.664 7.772 16.102 1.00 61.78 106 GLY A CA 1
ATOM 874 C C . GLY A 1 106 ? -2.999 7.216 14.843 1.00 61.78 106 GLY A C 1
ATOM 875 O O . GLY A 1 106 ? -1.776 7.301 14.722 1.00 61.78 106 GLY A O 1
ATOM 876 N N . ALA A 1 107 ? -3.792 6.630 13.940 1.00 76.50 107 ALA A N 1
ATOM 877 C CA . ALA A 1 107 ? -3.310 6.216 12.643 1.00 76.50 107 ALA A CA 1
ATOM 878 C C . ALA A 1 107 ? -2.963 7.457 11.827 1.00 76.50 107 ALA A C 1
ATOM 880 O O . ALA A 1 107 ? -3.641 8.479 11.900 1.00 76.50 107 ALA A O 1
ATOM 881 N N . VAL A 1 108 ? -1.909 7.345 11.031 1.00 87.19 108 VAL A N 1
ATOM 882 C CA . VAL A 1 108 ? -1.530 8.383 10.083 1.00 87.19 108 VAL A CA 1
ATOM 883 C C . VAL A 1 108 ? -2.613 8.567 9.036 1.00 87.19 108 VAL A C 1
ATOM 885 O O . VAL A 1 108 ? -2.864 9.698 8.678 1.00 87.19 108 VAL A O 1
ATOM 888 N N . PHE A 1 109 ? -3.276 7.500 8.587 1.00 88.94 109 PHE A N 1
ATOM 889 C CA . PHE A 1 109 ? -4.342 7.566 7.581 1.00 88.94 109 PHE A CA 1
ATOM 890 C C . PHE A 1 109 ? -5.702 7.228 8.202 1.00 88.94 109 PHE A C 1
ATOM 892 O O . PHE A 1 109 ? -6.294 6.181 7.916 1.00 88.94 109 PHE A O 1
ATOM 899 N N . ASP A 1 110 ? -6.162 8.085 9.113 1.00 78.12 110 ASP A N 1
ATOM 900 C CA . ASP A 1 110 ? -7.424 7.931 9.840 1.00 78.12 110 ASP A CA 1
ATOM 901 C C . ASP A 1 110 ? -8.663 8.123 8.953 1.00 78.12 110 ASP A C 1
ATOM 903 O O . ASP A 1 110 ? -9.754 7.714 9.336 1.00 78.12 110 ASP A O 1
ATOM 907 N N . GLU A 1 111 ? -8.525 8.666 7.744 1.00 79.88 111 GLU A N 1
ATOM 908 C CA . GLU A 1 111 ? -9.588 8.788 6.748 1.00 79.88 111 GLU A CA 1
ATOM 909 C C . GLU A 1 111 ? -9.763 7.521 5.899 1.00 79.88 111 GLU A C 1
ATOM 911 O O . GLU A 1 111 ? -10.798 7.339 5.246 1.00 79.88 111 GLU A O 1
ATOM 916 N N . PHE A 1 112 ? -8.778 6.616 5.894 1.00 87.25 112 PHE A N 1
ATOM 917 C CA . PHE A 1 112 ? -8.818 5.440 5.037 1.00 87.25 112 PHE A CA 1
ATOM 918 C C . PHE A 1 112 ? -9.917 4.469 5.486 1.00 87.25 112 PHE A C 1
ATOM 920 O O . PHE A 1 112 ? -9.826 3.767 6.492 1.00 87.25 112 PHE A O 1
ATOM 927 N N . ARG A 1 113 ? -10.984 4.387 4.694 1.00 81.44 113 ARG A N 1
ATOM 928 C CA . ARG A 1 113 ? -12.054 3.386 4.815 1.00 81.44 113 ARG A CA 1
ATOM 929 C C . ARG A 1 113 ? -12.003 2.397 3.659 1.00 81.44 113 ARG A C 1
ATOM 931 O O . ARG A 1 113 ? -12.130 2.809 2.507 1.00 81.44 113 ARG A O 1
ATOM 938 N N . THR A 1 114 ? -11.944 1.096 3.950 1.00 84.56 114 THR A N 1
ATOM 939 C CA . THR A 1 114 ? -11.972 0.036 2.924 1.00 84.56 114 THR A CA 1
ATOM 940 C C . THR A 1 114 ? -13.173 0.181 1.986 1.00 84.56 114 THR A C 1
ATOM 942 O O . THR A 1 114 ? -13.024 0.070 0.776 1.00 84.56 114 THR A O 1
ATOM 945 N N . GLY A 1 115 ? -14.360 0.502 2.512 1.00 83.75 115 GLY A N 1
ATOM 946 C CA . GLY A 1 115 ? -15.573 0.658 1.698 1.00 83.75 115 GLY A CA 1
ATOM 947 C C . GLY A 1 115 ? -15.576 1.860 0.743 1.00 83.75 115 GLY A C 1
ATOM 948 O O . GLY A 1 115 ? -16.399 1.886 -0.165 1.00 83.75 115 GLY A O 1
ATOM 949 N N . LEU A 1 116 ? -14.685 2.839 0.937 1.00 86.25 116 LEU A N 1
ATOM 950 C CA . LEU A 1 116 ? -14.601 4.050 0.106 1.00 86.25 116 LEU A CA 1
ATOM 951 C C . LEU A 1 116 ? -13.381 4.047 -0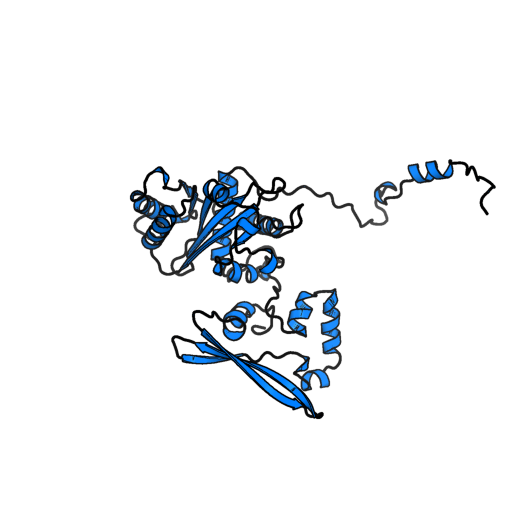.818 1.00 86.25 116 LEU A C 1
ATOM 953 O O . LEU A 1 116 ? -13.460 4.532 -1.942 1.00 86.25 116 LEU A O 1
ATOM 957 N N . HIS A 1 117 ? -12.266 3.494 -0.345 1.00 93.12 117 HIS A N 1
ATOM 958 C CA . HIS A 1 117 ? -10.968 3.576 -1.017 1.00 93.12 117 HIS A CA 1
ATOM 959 C C . HIS A 1 117 ? -10.561 2.272 -1.701 1.00 93.12 117 HIS A C 1
ATOM 961 O O . HIS A 1 117 ? -9.457 2.186 -2.237 1.00 93.12 117 HIS A O 1
ATOM 967 N N . THR A 1 118 ? -11.426 1.250 -1.687 1.00 94.62 118 THR A N 1
ATOM 968 C CA . THR A 1 118 ? -11.176 0.004 -2.417 1.00 94.62 118 THR A CA 1
ATOM 969 C C . THR A 1 118 ? -12.174 -0.247 -3.528 1.00 94.62 118 THR A C 1
ATOM 971 O O . THR A 1 118 ? -13.306 0.236 -3.503 1.00 94.62 118 THR A O 1
ATOM 974 N N . PHE A 1 119 ? -11.741 -1.021 -4.520 1.00 94.06 119 PHE A N 1
ATOM 975 C CA . PHE A 1 119 ? -12.568 -1.400 -5.658 1.00 94.06 119 PHE A CA 1
ATOM 976 C C . PHE A 1 119 ? -12.321 -2.845 -6.096 1.00 94.06 119 PHE A C 1
ATOM 978 O O . PHE A 1 119 ? -11.313 -3.455 -5.746 1.00 94.06 119 PHE A O 1
ATOM 985 N N . ASN A 1 120 ? -13.261 -3.377 -6.880 1.00 93.75 120 ASN A N 1
ATOM 986 C CA . ASN A 1 120 ? -13.238 -4.758 -7.377 1.00 93.75 120 ASN A CA 1
ATOM 987 C C . ASN A 1 120 ? -13.161 -4.873 -8.893 1.00 93.75 120 ASN A C 1
ATOM 989 O O . ASN A 1 120 ? -12.715 -5.885 -9.423 1.00 93.75 120 ASN A O 1
ATOM 993 N N . ARG A 1 121 ? -13.707 -3.894 -9.613 1.00 92.06 121 ARG A N 1
ATOM 994 C CA . ARG A 1 121 ? -13.789 -3.933 -11.071 1.00 92.06 121 ARG A CA 1
ATOM 995 C C . ARG A 1 121 ? -13.538 -2.541 -11.610 1.00 92.06 121 ARG A C 1
ATOM 997 O O . ARG A 1 121 ? -14.165 -1.583 -11.173 1.00 92.06 121 ARG A O 1
ATOM 1004 N N . PHE A 1 122 ? -12.654 -2.451 -12.595 1.00 90.94 122 PHE A N 1
ATOM 1005 C CA . PHE A 1 122 ? -12.364 -1.207 -13.308 1.00 90.94 122 PHE A CA 1
ATOM 1006 C C . PHE A 1 122 ? -13.607 -0.595 -13.970 1.00 90.94 122 PHE A C 1
ATOM 1008 O O . PHE A 1 122 ? -13.786 0.620 -13.947 1.00 90.94 122 PHE A O 1
ATOM 1015 N N . TYR A 1 123 ? -14.520 -1.439 -14.462 1.00 88.38 123 TYR A N 1
ATOM 1016 C CA . TYR A 1 123 ? -15.767 -0.994 -15.085 1.00 88.38 123 TYR A CA 1
ATOM 1017 C C . TYR A 1 123 ? -16.659 -0.164 -14.145 1.00 88.38 123 TYR A C 1
ATOM 1019 O O . TYR A 1 123 ? -17.282 0.795 -14.592 1.00 88.38 123 TYR A O 1
ATOM 1027 N N . ASP A 1 124 ? -16.670 -0.461 -12.839 1.00 88.56 124 ASP A N 1
ATOM 1028 C CA . ASP A 1 124 ? -17.455 0.298 -11.845 1.00 88.56 124 ASP A CA 1
ATOM 1029 C C . ASP A 1 124 ? -16.951 1.748 -11.695 1.00 88.56 124 ASP A C 1
ATOM 1031 O O . ASP A 1 124 ? -17.653 2.625 -11.187 1.00 88.56 124 ASP A O 1
ATOM 1035 N N . TRP A 1 125 ? -15.733 2.002 -12.176 1.00 86.19 125 TRP A N 1
ATOM 1036 C CA . TRP A 1 125 ? -15.059 3.294 -12.176 1.00 86.19 125 TRP A CA 1
ATOM 1037 C C . TRP A 1 125 ? -14.977 3.933 -13.564 1.00 86.19 125 TRP A C 1
ATOM 1039 O O . TRP A 1 125 ? -14.331 4.961 -13.718 1.00 86.19 125 TRP A O 1
ATOM 1049 N N . GLY A 1 126 ? -15.663 3.365 -14.562 1.00 85.31 126 GLY A N 1
ATOM 1050 C CA . GLY A 1 126 ? -15.679 3.884 -15.931 1.00 85.31 126 GLY A CA 1
ATOM 1051 C C . GLY A 1 126 ? -14.455 3.502 -16.766 1.00 85.31 126 GLY A C 1
ATOM 1052 O O . GLY A 1 126 ? -14.372 3.904 -17.922 1.00 85.31 126 GLY A O 1
ATOM 1053 N N . VAL A 1 127 ? -13.542 2.690 -16.226 1.00 87.12 127 VAL A N 1
ATOM 1054 C CA . VAL A 1 127 ? -12.336 2.241 -16.927 1.00 87.12 127 VAL A CA 1
ATOM 1055 C C . VAL A 1 127 ? -12.655 0.982 -17.738 1.00 87.12 127 VAL A C 1
ATOM 1057 O O 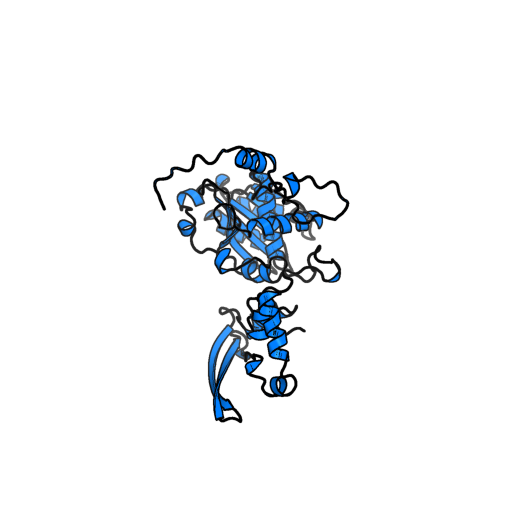. VAL A 1 127 ? -12.892 -0.095 -17.180 1.00 87.12 127 VAL A O 1
ATOM 1060 N N . SER A 1 128 ? -12.683 1.112 -19.069 1.00 88.75 128 SER A N 1
ATOM 1061 C CA . SER A 1 128 ? -12.869 -0.025 -19.981 1.00 88.75 128 SER A CA 1
ATOM 1062 C C . SER A 1 128 ? -11.615 -0.900 -20.060 1.00 88.75 128 SER A C 1
ATOM 1064 O O . SER A 1 128 ? -10.515 -0.490 -19.688 1.00 88.75 128 SER A O 1
ATOM 1066 N N . SER A 1 129 ? -11.762 -2.126 -20.568 1.00 89.56 129 SER A N 1
ATOM 1067 C CA . SER A 1 129 ? -10.623 -3.031 -20.757 1.00 89.56 129 SER A CA 1
ATOM 1068 C C . SER A 1 129 ? -9.628 -2.512 -21.796 1.00 89.56 129 SER A C 1
ATOM 1070 O O . SER A 1 129 ? -8.428 -2.719 -21.642 1.00 89.56 129 SER A O 1
ATOM 1072 N N . GLU A 1 130 ? -10.110 -1.837 -22.837 1.00 88.44 130 GLU A N 1
ATOM 1073 C CA . GLU A 1 130 ? -9.289 -1.196 -23.864 1.00 88.44 130 GLU A CA 1
ATOM 1074 C C . GLU A 1 130 ? -8.500 -0.036 -23.259 1.00 88.44 130 GLU A C 1
ATOM 1076 O O . GLU A 1 130 ? -7.279 -0.001 -23.387 1.00 88.44 130 GLU A O 1
ATOM 1081 N N . HIS A 1 131 ? -9.165 0.838 -22.494 1.00 87.19 131 HIS A N 1
ATOM 1082 C CA . HIS A 1 131 ? -8.484 1.950 -21.840 1.00 87.19 131 HIS A CA 1
ATOM 1083 C C . HIS A 1 131 ? -7.448 1.466 -20.827 1.00 87.19 131 HIS A C 1
ATOM 1085 O O . HIS A 1 131 ? -6.327 1.958 -20.807 1.00 87.19 131 HIS A O 1
ATOM 1091 N N . PHE A 1 132 ? -7.776 0.452 -20.021 1.00 90.31 132 PHE A N 1
ATOM 1092 C CA . PHE A 1 132 ? -6.808 -0.138 -19.100 1.00 90.31 132 PHE A CA 1
ATOM 1093 C C . PHE A 1 132 ? -5.567 -0.677 -19.832 1.00 90.31 132 PHE A C 1
ATOM 1095 O O . PHE A 1 132 ? -4.452 -0.534 -19.338 1.00 90.31 132 PHE A O 1
ATOM 1102 N N . LYS A 1 133 ? -5.725 -1.288 -21.013 1.00 89.38 133 LYS A N 1
ATOM 1103 C CA . LYS A 1 133 ? -4.591 -1.795 -21.804 1.00 89.38 133 LYS A CA 1
ATOM 1104 C C . LYS A 1 133 ? -3.704 -0.682 -22.361 1.00 89.38 133 LYS A C 1
ATOM 1106 O O . LYS A 1 133 ? -2.501 -0.891 -22.437 1.00 89.38 133 LYS A O 1
ATOM 1111 N N . GLU A 1 134 ? -4.287 0.453 -22.732 1.00 88.06 134 GLU A N 1
ATOM 1112 C CA . GLU A 1 134 ? -3.574 1.612 -23.293 1.00 88.06 134 GLU A CA 1
ATOM 1113 C C . GLU A 1 134 ? -3.051 2.579 -22.218 1.00 88.06 134 GLU A C 1
ATOM 1115 O O . GLU A 1 134 ? -2.213 3.434 -22.502 1.00 88.06 134 GLU A O 1
ATOM 1120 N N . SER A 1 135 ? -3.552 2.464 -20.986 1.00 89.94 135 SER A N 1
ATOM 1121 C CA . SER A 1 135 ? -3.161 3.320 -19.868 1.00 89.94 135 SER A CA 1
ATOM 1122 C C . SER A 1 135 ? -1.694 3.142 -19.485 1.00 89.94 135 SER A C 1
ATOM 1124 O O . SER A 1 135 ? -1.155 2.035 -19.534 1.00 89.94 135 SER A O 1
ATOM 1126 N N . PHE A 1 136 ? -1.076 4.232 -19.022 1.00 92.75 136 PHE A N 1
ATOM 1127 C CA . PHE A 1 136 ? 0.254 4.170 -18.425 1.00 92.75 136 PHE A CA 1
ATOM 1128 C C . PHE A 1 136 ? 0.226 3.307 -17.162 1.00 92.75 136 PHE A C 1
ATOM 1130 O O . PHE A 1 136 ? -0.568 3.551 -16.247 1.00 92.75 136 PHE A O 1
ATOM 1137 N N . LYS A 1 137 ? 1.149 2.354 -17.081 1.00 95.69 137 LYS A N 1
ATOM 1138 C CA . LYS A 1 137 ? 1.293 1.429 -15.963 1.00 95.69 137 LYS A CA 1
ATOM 1139 C C . LYS A 1 137 ? 2.699 1.474 -15.398 1.00 95.69 137 LYS A C 1
ATOM 1141 O O . LYS A 1 137 ? 3.700 1.495 -16.111 1.00 95.69 137 LYS A O 1
ATOM 1146 N N . ILE A 1 138 ? 2.771 1.388 -14.082 1.00 98.06 138 ILE A N 1
ATOM 1147 C CA . ILE A 1 138 ? 4.022 1.337 -13.336 1.00 98.06 138 ILE A CA 1
ATOM 1148 C C . ILE A 1 138 ? 3.950 0.232 -12.293 1.00 98.06 138 ILE A C 1
ATOM 1150 O O . ILE A 1 138 ? 2.886 -0.040 -11.739 1.00 98.06 138 ILE A O 1
ATOM 1154 N N . CYS A 1 139 ? 5.094 -0.374 -12.000 1.00 98.50 139 CYS A N 1
ATOM 1155 C CA . CYS A 1 139 ? 5.289 -1.171 -10.803 1.00 98.50 139 CYS A CA 1
ATOM 1156 C C . CYS A 1 139 ? 6.365 -0.518 -9.935 1.00 98.50 139 CYS A C 1
ATOM 1158 O O . CYS A 1 139 ? 7.480 -0.310 -10.412 1.00 98.50 139 CYS A O 1
ATOM 1160 N N . GLY A 1 140 ? 6.056 -0.201 -8.681 1.00 98.12 140 GLY A N 1
ATOM 1161 C CA . GLY A 1 140 ? 7.056 0.185 -7.687 1.00 98.12 140 GLY A CA 1
ATOM 1162 C C . GLY A 1 140 ? 7.432 -0.984 -6.792 1.00 98.12 140 GLY A C 1
ATOM 1163 O O . GLY A 1 140 ? 6.630 -1.892 -6.575 1.00 98.12 140 GLY A O 1
ATOM 1164 N N . MET A 1 141 ? 8.668 -0.960 -6.305 1.00 97.88 141 MET A N 1
ATOM 1165 C CA . MET A 1 141 ? 9.231 -1.987 -5.442 1.00 97.88 141 MET A CA 1
ATOM 1166 C C . MET A 1 141 ? 9.774 -1.365 -4.159 1.00 97.88 141 MET A C 1
ATOM 1168 O O . MET A 1 141 ? 10.537 -0.403 -4.229 1.00 97.88 141 MET A O 1
ATOM 1172 N N . ASP A 1 142 ? 9.437 -1.957 -3.019 1.00 96.44 142 ASP A N 1
ATOM 1173 C CA . ASP A 1 142 ? 10.215 -1.834 -1.787 1.00 96.44 142 ASP A CA 1
ATOM 1174 C C . ASP A 1 142 ? 10.952 -3.151 -1.531 1.00 96.44 142 ASP A C 1
ATOM 1176 O O . ASP A 1 142 ? 10.375 -4.233 -1.677 1.00 96.44 142 ASP A O 1
ATOM 1180 N N . TRP A 1 143 ? 12.249 -3.071 -1.238 1.00 93.50 143 TRP A N 1
ATOM 1181 C CA . TRP A 1 143 ? 13.112 -4.245 -1.125 1.00 93.50 143 TRP A CA 1
ATOM 1182 C C . TRP A 1 143 ? 13.398 -4.593 0.336 1.00 93.50 143 TRP A C 1
ATOM 1184 O O . TRP A 1 143 ? 14.027 -3.820 1.052 1.00 93.50 143 TRP A O 1
ATOM 1194 N N . GLY A 1 144 ? 13.059 -5.826 0.717 1.00 90.44 144 GLY A N 1
ATOM 1195 C CA . GLY A 1 144 ? 13.419 -6.449 1.989 1.00 90.44 144 GLY A CA 1
ATOM 1196 C C . GLY A 1 144 ? 13.811 -7.915 1.785 1.00 90.44 144 GLY A C 1
ATOM 1197 O O . GLY A 1 144 ? 13.256 -8.603 0.929 1.00 90.44 144 GLY A O 1
ATOM 1198 N N . TYR A 1 145 ? 14.811 -8.403 2.528 1.00 88.19 145 TYR A N 1
ATOM 1199 C CA . TYR A 1 145 ? 15.123 -9.842 2.555 1.00 88.19 145 TYR A CA 1
ATOM 1200 C C . TYR A 1 145 ? 14.604 -10.512 3.827 1.00 88.19 145 TYR A C 1
ATOM 1202 O O . TYR A 1 145 ? 13.851 -11.477 3.733 1.00 88.19 145 TYR A O 1
ATOM 1210 N N . ASN A 1 146 ? 15.027 -10.021 4.997 1.00 88.69 146 ASN A N 1
ATOM 1211 C CA . ASN A 1 146 ? 14.472 -10.466 6.281 1.00 88.69 146 ASN A CA 1
ATOM 1212 C C . ASN A 1 146 ? 13.103 -9.825 6.527 1.00 88.69 146 ASN A C 1
ATOM 1214 O O . ASN A 1 146 ? 12.206 -10.471 7.061 1.00 88.69 146 ASN A O 1
ATOM 1218 N N . ASP A 1 147 ? 12.977 -8.570 6.105 1.00 89.56 147 ASP A N 1
ATOM 1219 C CA . ASP A 1 147 ? 11.729 -7.826 6.062 1.00 89.56 147 ASP A CA 1
ATOM 1220 C C . ASP A 1 147 ? 10.960 -8.116 4.766 1.00 89.56 147 ASP A C 1
ATOM 1222 O O . ASP A 1 147 ? 11.470 -8.771 3.847 1.00 89.56 147 ASP A O 1
ATOM 1226 N N . GLU A 1 148 ? 9.727 -7.622 4.687 1.00 92.75 148 GLU A N 1
ATOM 1227 C CA . GLU A 1 148 ? 8.844 -7.867 3.552 1.00 92.75 148 GLU A CA 1
ATOM 1228 C C . GLU A 1 148 ? 9.326 -7.121 2.299 1.00 92.75 148 GLU A C 1
ATOM 1230 O O . GLU A 1 148 ? 9.558 -5.916 2.323 1.00 92.75 148 GLU A O 1
ATOM 1235 N N . CYS A 1 149 ? 9.439 -7.823 1.172 1.00 96.44 149 CYS A N 1
ATOM 1236 C CA . CYS A 1 149 ? 9.590 -7.195 -0.135 1.00 96.44 149 CYS A CA 1
ATOM 1237 C C . CYS A 1 149 ? 8.207 -7.034 -0.757 1.00 96.44 149 CYS A C 1
ATOM 1239 O O . CYS A 1 149 ? 7.442 -7.998 -0.806 1.00 96.44 149 CYS A O 1
ATOM 1241 N N . VAL A 1 150 ? 7.903 -5.848 -1.285 1.00 98.19 150 VAL A N 1
ATOM 1242 C CA . VAL A 1 150 ? 6.580 -5.528 -1.834 1.00 98.19 150 VAL A CA 1
ATOM 1243 C C . VAL A 1 150 ? 6.712 -4.960 -3.242 1.00 98.19 150 VAL A C 1
ATOM 1245 O O . VAL A 1 150 ? 7.483 -4.037 -3.489 1.00 98.19 150 VAL A O 1
ATOM 1248 N N . LEU A 1 151 ? 5.925 -5.499 -4.169 1.00 98.38 151 LEU A N 1
ATOM 1249 C CA . LEU A 1 151 ? 5.683 -4.948 -5.497 1.00 98.38 151 LEU A CA 1
ATOM 1250 C C . LEU A 1 151 ? 4.241 -4.446 -5.575 1.00 98.38 151 LEU A C 1
ATOM 1252 O O . LEU A 1 151 ? 3.307 -5.198 -5.281 1.00 98.38 151 LEU A O 1
ATOM 1256 N N . LEU A 1 152 ? 4.058 -3.203 -6.016 1.00 98.44 152 LEU A N 1
ATOM 1257 C CA . LEU A 1 152 ? 2.747 -2.595 -6.236 1.00 98.44 152 LEU A CA 1
ATOM 1258 C C . LEU A 1 152 ? 2.622 -2.099 -7.668 1.00 98.44 152 LEU A C 1
ATOM 1260 O O . LEU A 1 152 ? 3.456 -1.330 -8.142 1.00 98.44 152 LEU A O 1
ATOM 1264 N N . TRP A 1 153 ? 1.547 -2.506 -8.337 1.00 98.31 153 TRP A N 1
ATOM 1265 C CA . TRP A 1 153 ? 1.224 -2.052 -9.681 1.00 98.31 153 TRP A CA 1
ATOM 1266 C C . TRP A 1 153 ? 0.144 -0.987 -9.623 1.00 98.31 153 TRP A C 1
ATOM 1268 O O . TRP A 1 153 ? -0.908 -1.195 -9.011 1.00 98.31 153 TRP A O 1
ATOM 1278 N N . ALA A 1 154 ? 0.382 0.117 -10.321 1.00 97.44 154 ALA A N 1
ATOM 1279 C CA . ALA A 1 154 ? -0.573 1.197 -10.459 1.00 97.44 154 ALA A CA 1
ATOM 1280 C C . ALA A 1 154 ? -0.806 1.562 -11.924 1.00 97.44 154 ALA A C 1
ATOM 1282 O O . ALA A 1 154 ? 0.092 1.472 -12.764 1.00 97.44 154 ALA A O 1
ATOM 1283 N N . THR A 1 155 ? -2.033 1.976 -12.210 1.00 94.88 155 THR A N 1
ATOM 1284 C CA . THR A 1 155 ? -2.415 2.671 -13.439 1.00 94.88 155 THR A CA 1
ATOM 1285 C C . THR A 1 155 ? -3.094 3.985 -13.075 1.00 94.88 155 THR A C 1
ATOM 1287 O O . THR A 1 155 ? -3.528 4.172 -11.935 1.00 94.88 155 THR A O 1
ATOM 1290 N N . PHE A 1 156 ? -3.172 4.900 -14.032 1.00 90.38 156 PHE A N 1
ATOM 1291 C CA . PHE A 1 156 ? -3.736 6.223 -13.837 1.00 90.38 156 PHE A CA 1
ATOM 1292 C C . PHE A 1 156 ? -4.785 6.491 -14.901 1.00 90.38 156 PHE A C 1
ATOM 1294 O O . PHE A 1 156 ? -4.500 6.424 -16.097 1.00 90.38 156 PHE A O 1
ATOM 1301 N N . ASP A 1 157 ? -5.995 6.782 -14.446 1.00 77.44 157 ASP A N 1
ATOM 1302 C CA . ASP A 1 157 ? -7.126 7.047 -15.315 1.00 77.44 157 ASP A CA 1
ATOM 1303 C C . ASP A 1 157 ? -7.248 8.538 -15.627 1.00 77.44 157 ASP A C 1
ATOM 1305 O O . ASP A 1 157 ? -7.156 9.387 -14.738 1.00 77.44 157 ASP A O 1
ATOM 1309 N N . THR A 1 158 ? -7.531 8.826 -16.895 1.00 64.94 158 THR A N 1
ATOM 1310 C CA . THR A 1 158 ? -7.853 10.164 -17.411 1.00 64.94 158 THR A CA 1
ATOM 1311 C C . THR A 1 158 ? -9.313 10.278 -17.883 1.00 64.94 158 THR A C 1
ATOM 1313 O O . THR A 1 158 ? -9.745 11.362 -18.273 1.00 64.94 158 THR A O 1
ATOM 1316 N N . ILE A 1 159 ? -10.101 9.193 -17.820 1.00 55.56 159 ILE A N 1
ATOM 1317 C CA . ILE A 1 159 ? -11.458 9.071 -18.380 1.00 55.56 159 ILE A CA 1
ATOM 1318 C C . ILE A 1 159 ? -12.487 9.914 -17.638 1.00 55.56 159 ILE A C 1
ATOM 1320 O O . ILE A 1 159 ? -13.442 10.375 -18.255 1.00 55.56 159 ILE A O 1
ATOM 1324 N N . THR A 1 160 ? -12.342 10.154 -16.332 1.00 57.44 160 THR A N 1
ATOM 1325 C CA . THR A 1 160 ? -13.399 10.886 -15.606 1.00 57.44 160 THR A CA 1
ATOM 1326 C C . THR A 1 160 ? -13.482 12.385 -15.944 1.00 57.44 160 THR A C 1
ATOM 1328 O O . THR A 1 160 ? -14.294 13.086 -15.339 1.00 57.44 160 THR A O 1
ATOM 1331 N N . GLU A 1 161 ? -12.690 12.855 -16.927 1.00 53.38 161 GLU A N 1
ATOM 1332 C CA . GLU A 1 161 ? -12.603 14.193 -17.560 1.00 53.38 161 GLU A CA 1
ATOM 1333 C C . GLU A 1 161 ? -12.402 15.387 -16.610 1.00 53.38 161 GLU A C 1
ATOM 1335 O O . GLU A 1 161 ? -12.029 16.475 -17.047 1.00 53.38 161 GLU A O 1
ATOM 1340 N N . LYS A 1 162 ? -12.619 15.202 -15.308 1.00 58.66 162 LYS A N 1
ATOM 1341 C CA . LYS A 1 162 ? -12.569 16.239 -14.279 1.00 58.66 162 LYS A CA 1
ATOM 1342 C C . LYS A 1 162 ? -11.384 16.074 -13.342 1.00 58.66 162 LYS A C 1
ATOM 1344 O O . LYS A 1 162 ? -10.821 17.079 -12.934 1.00 58.66 162 LYS A O 1
ATOM 1349 N N . GLU A 1 163 ? -11.011 14.839 -13.012 1.00 69.44 163 GLU A N 1
ATOM 1350 C CA . GLU A 1 163 ? -9.963 14.536 -12.035 1.00 69.44 163 GLU A CA 1
ATOM 1351 C C . GLU A 1 163 ? -9.204 13.271 -12.451 1.00 69.44 163 GLU A C 1
ATOM 1353 O O . GLU A 1 163 ? -9.802 12.279 -12.874 1.00 69.44 163 GLU A O 1
ATOM 1358 N N . GLU A 1 164 ? -7.881 13.300 -12.330 1.00 79.62 164 GLU A N 1
ATOM 1359 C CA . GLU A 1 164 ? -7.036 12.129 -12.559 1.00 79.62 164 GLU A CA 1
ATOM 1360 C C . GLU A 1 164 ? -7.031 11.228 -11.320 1.00 79.62 164 GLU A C 1
ATOM 1362 O O . GLU A 1 164 ? -6.920 11.712 -10.191 1.00 79.62 164 GLU A O 1
ATOM 1367 N N . ARG A 1 165 ? -7.125 9.910 -11.524 1.00 88.00 165 ARG A N 1
ATOM 1368 C CA . ARG A 1 165 ? -7.143 8.929 -10.430 1.00 88.00 165 ARG A CA 1
ATOM 1369 C C . ARG A 1 165 ? -6.035 7.910 -10.556 1.00 88.00 165 ARG A C 1
ATOM 1371 O O . ARG A 1 165 ? -5.785 7.399 -11.640 1.00 88.00 165 ARG A O 1
ATOM 1378 N N . ALA A 1 166 ? -5.439 7.556 -9.427 1.00 93.44 166 ALA A N 1
ATOM 1379 C CA . ALA A 1 166 ? -4.518 6.444 -9.294 1.00 93.44 166 ALA A CA 1
ATOM 1380 C C . ALA A 1 166 ? -5.267 5.181 -8.850 1.00 93.44 166 ALA A C 1
ATOM 1382 O O . ALA A 1 166 ? -5.977 5.183 -7.843 1.00 93.44 166 ALA A O 1
ATOM 1383 N N . PHE A 1 167 ? -5.059 4.088 -9.575 1.00 95.50 167 PHE A N 1
ATOM 1384 C CA . PHE A 1 167 ? -5.588 2.768 -9.257 1.00 95.50 167 PHE A CA 1
ATOM 1385 C C . PHE A 1 167 ? -4.431 1.817 -8.981 1.00 95.50 167 PHE A C 1
ATOM 1387 O O . PHE A 1 167 ? -3.758 1.375 -9.911 1.00 95.50 167 PHE A O 1
ATOM 1394 N N . VAL A 1 168 ? -4.219 1.466 -7.715 1.00 97.94 168 VAL A N 1
ATOM 1395 C CA . VAL A 1 168 ? -3.350 0.347 -7.336 1.00 97.94 168 VAL A CA 1
ATOM 1396 C C . VAL A 1 168 ? -4.132 -0.931 -7.590 1.00 97.94 168 VAL A C 1
ATOM 1398 O O . VAL A 1 168 ? -5.143 -1.173 -6.936 1.00 97.94 168 VAL A O 1
ATOM 1401 N N . TYR A 1 169 ? -3.715 -1.732 -8.566 1.00 97.00 169 TYR A N 1
ATOM 1402 C CA . TYR A 1 169 ? -4.544 -2.826 -9.085 1.00 97.00 169 TYR A CA 1
ATOM 1403 C C . TYR A 1 169 ? -3.970 -4.223 -8.867 1.00 97.00 169 TYR A C 1
ATOM 1405 O O . TYR A 1 169 ? -4.682 -5.214 -9.027 1.00 97.00 169 TYR A O 1
ATOM 1413 N N . ARG A 1 170 ? -2.697 -4.319 -8.486 1.00 97.56 170 ARG A N 1
ATOM 1414 C CA . ARG A 1 170 ? -2.048 -5.581 -8.134 1.00 97.56 170 ARG A CA 1
ATOM 1415 C C . ARG A 1 170 ? -1.008 -5.334 -7.055 1.00 97.56 170 ARG A C 1
ATOM 1417 O O . ARG A 1 170 ? -0.364 -4.289 -7.028 1.00 97.56 170 ARG A O 1
ATOM 1424 N N . GLU A 1 171 ? -0.835 -6.337 -6.212 1.00 98.06 171 GLU A N 1
ATOM 1425 C CA . GLU A 1 171 ? 0.206 -6.413 -5.201 1.00 98.06 171 GLU A CA 1
ATOM 1426 C C . GLU A 1 171 ? 0.838 -7.801 -5.246 1.00 98.06 171 GLU A C 1
ATOM 1428 O O . GLU A 1 171 ? 0.171 -8.796 -5.547 1.00 98.06 171 GLU A O 1
ATOM 1433 N N . LYS A 1 172 ? 2.127 -7.864 -4.932 1.00 97.75 172 LYS A N 1
ATOM 1434 C CA . LYS A 1 172 ? 2.813 -9.101 -4.581 1.00 97.75 172 LYS A CA 1
ATOM 1435 C C . LYS A 1 172 ? 3.782 -8.781 -3.455 1.00 97.75 172 LYS A C 1
ATOM 1437 O O . LYS A 1 172 ? 4.617 -7.900 -3.622 1.00 97.75 172 LYS A O 1
ATOM 1442 N N . HIS A 1 173 ? 3.697 -9.509 -2.351 1.00 97.50 173 HIS A N 1
ATOM 1443 C CA . HIS A 1 173 ? 4.647 -9.396 -1.253 1.00 97.50 173 HIS A CA 1
ATOM 1444 C C . HIS A 1 173 ? 5.064 -10.785 -0.760 1.00 97.50 173 HIS A C 1
ATOM 1446 O O . HIS A 1 173 ? 4.301 -11.742 -0.886 1.00 97.50 173 HIS A O 1
ATOM 1452 N N . ASP A 1 174 ? 6.303 -10.898 -0.291 1.00 96.69 174 ASP A N 1
ATOM 1453 C CA . ASP A 1 174 ? 6.889 -12.098 0.318 1.00 96.69 174 ASP A CA 1
ATOM 1454 C C . ASP A 1 174 ? 8.219 -11.690 0.985 1.00 96.69 174 ASP A C 1
ATOM 1456 O O . ASP A 1 174 ? 8.742 -10.600 0.735 1.00 96.69 174 ASP A O 1
ATOM 1460 N N . ASN A 1 175 ? 8.816 -12.567 1.779 1.00 94.25 175 ASN A N 1
ATOM 1461 C CA . ASN A 1 175 ? 10.141 -12.361 2.362 1.00 94.25 175 ASN A CA 1
ATOM 1462 C C . ASN A 1 175 ? 11.037 -13.591 2.143 1.00 94.25 175 ASN A C 1
ATOM 1464 O O . ASN A 1 175 ? 10.626 -14.617 1.593 1.00 94.25 175 ASN A O 1
ATOM 1468 N N . HIS A 1 176 ? 12.318 -13.474 2.491 1.00 93.88 176 HIS A N 1
ATOM 1469 C CA . HIS A 1 176 ? 13.321 -14.535 2.342 1.00 93.88 176 HIS A CA 1
ATOM 1470 C C . HIS A 1 176 ? 13.472 -15.074 0.907 1.00 93.88 176 HIS A C 1
ATOM 1472 O O . HIS A 1 176 ? 13.841 -16.233 0.689 1.00 93.88 176 HIS A O 1
ATOM 1478 N N . LYS A 1 177 ? 13.196 -14.242 -0.103 1.00 95.00 177 LYS A N 1
ATOM 1479 C CA . LYS A 1 177 ? 13.430 -14.568 -1.515 1.00 95.00 177 LYS A CA 1
ATOM 1480 C C . LYS A 1 177 ? 14.605 -13.767 -2.045 1.00 95.00 177 LYS A C 1
ATOM 1482 O O . LYS A 1 177 ? 14.745 -12.575 -1.791 1.00 95.00 177 LYS A O 1
ATOM 1487 N N . HIS A 1 178 ? 15.452 -14.420 -2.828 1.00 92.69 178 HIS A N 1
ATOM 1488 C CA . HIS A 1 178 ? 16.575 -13.742 -3.464 1.00 92.69 178 HIS A CA 1
ATOM 1489 C C . HIS A 1 178 ? 16.112 -12.853 -4.634 1.00 92.69 178 HIS A C 1
ATOM 1491 O O . HIS A 1 178 ? 15.101 -13.166 -5.268 1.00 92.69 178 HIS A O 1
ATOM 1497 N N . PRO A 1 179 ? 16.881 -11.808 -5.003 1.00 94.00 179 PRO A N 1
ATOM 1498 C CA . PRO A 1 179 ? 16.518 -10.873 -6.074 1.00 94.00 179 PRO A CA 1
ATOM 1499 C C . PRO A 1 179 ? 16.129 -11.537 -7.402 1.00 94.00 179 PRO A C 1
ATOM 1501 O O . PRO A 1 179 ? 15.201 -11.101 -8.074 1.00 94.00 179 PRO A O 1
ATOM 1504 N N . ARG A 1 180 ? 16.809 -12.634 -7.764 1.00 95.19 180 ARG A N 1
ATOM 1505 C CA . ARG A 1 180 ? 16.524 -13.389 -8.994 1.00 95.19 180 ARG A CA 1
ATOM 1506 C C . ARG A 1 180 ? 15.120 -13.989 -8.999 1.00 95.19 180 ARG A C 1
ATOM 1508 O O . ARG A 1 180 ? 14.468 -13.974 -10.033 1.00 95.19 180 ARG A O 1
ATOM 1515 N N . TRP A 1 181 ? 14.650 -14.494 -7.859 1.00 96.94 181 TRP A N 1
ATOM 1516 C CA . TRP A 1 181 ? 13.300 -15.049 -7.761 1.00 96.94 181 TRP A CA 1
ATOM 1517 C C . TRP A 1 181 ? 12.253 -13.962 -8.021 1.00 96.94 181 TRP A C 1
ATOM 1519 O O . TRP A 1 181 ? 11.359 -14.156 -8.837 1.00 96.94 181 TRP A O 1
ATOM 1529 N N . TRP A 1 182 ? 12.424 -12.786 -7.411 1.00 97.25 182 TRP A N 1
ATOM 1530 C CA . TRP A 1 182 ? 11.546 -11.636 -7.634 1.00 97.25 182 TRP A CA 1
ATOM 1531 C C . TRP A 1 182 ? 11.526 -11.180 -9.089 1.00 97.25 182 TRP A C 1
ATOM 1533 O O . TRP A 1 182 ? 10.453 -10.973 -9.651 1.00 97.25 182 TRP A O 1
ATOM 1543 N N . ALA A 1 183 ? 12.697 -11.085 -9.717 1.00 97.12 183 ALA A N 1
ATOM 1544 C CA . ALA A 1 183 ? 12.803 -10.730 -11.123 1.00 97.12 183 ALA A CA 1
ATOM 1545 C C . ALA A 1 183 ? 12.103 -11.758 -12.033 1.00 97.12 183 ALA A C 1
ATOM 1547 O O . ALA A 1 183 ? 11.370 -11.374 -12.940 1.00 97.12 183 ALA A O 1
ATOM 1548 N N . GLN A 1 184 ? 12.243 -13.058 -11.755 1.00 97.56 184 GLN A N 1
ATOM 1549 C CA . GLN A 1 184 ? 11.565 -14.123 -12.503 1.00 97.56 184 GLN A CA 1
ATOM 1550 C C . GLN A 1 184 ? 10.044 -14.096 -12.331 1.00 97.56 184 GLN A C 1
ATOM 1552 O O . GLN A 1 184 ? 9.308 -14.289 -13.299 1.00 97.56 184 GLN A O 1
ATOM 1557 N N . GLU A 1 185 ? 9.558 -13.846 -11.117 1.00 97.94 185 GLU A N 1
ATOM 1558 C CA . GLU A 1 185 ? 8.128 -13.683 -10.858 1.00 97.94 185 GLU A CA 1
ATOM 1559 C C . GLU A 1 185 ? 7.566 -12.449 -11.565 1.00 97.94 185 GLU A C 1
ATOM 1561 O O . GLU A 1 185 ? 6.505 -12.525 -12.184 1.00 97.94 185 GLU A O 1
ATOM 1566 N N . PHE A 1 186 ? 8.303 -11.336 -11.542 1.00 98.00 186 PHE A N 1
ATOM 1567 C CA . PHE A 1 186 ? 7.932 -10.141 -12.288 1.00 98.00 186 PHE A CA 1
ATOM 1568 C C . PHE A 1 186 ? 7.865 -10.427 -13.790 1.00 98.00 186 PHE A C 1
ATOM 1570 O O . PHE A 1 186 ? 6.882 -10.070 -14.427 1.00 98.00 186 PHE A O 1
ATOM 1577 N N . VAL A 1 187 ? 8.861 -11.117 -14.360 1.00 98.00 187 VAL A N 1
ATOM 1578 C CA . VAL A 1 187 ? 8.890 -11.497 -15.784 1.00 98.00 187 VAL A CA 1
ATOM 1579 C C . VAL A 1 187 ? 7.639 -12.278 -16.184 1.00 98.00 187 VAL A C 1
ATOM 1581 O O . VAL A 1 187 ? 7.100 -12.036 -17.261 1.00 98.00 187 VAL A O 1
ATOM 1584 N N . LYS A 1 188 ? 7.160 -13.207 -15.344 1.00 97.69 188 LYS A N 1
ATOM 1585 C CA . LYS A 1 188 ? 5.926 -13.964 -15.624 1.00 97.69 188 LYS A CA 1
ATOM 1586 C C . LYS A 1 188 ? 4.724 -13.032 -15.761 1.00 97.69 188 LYS A C 1
ATOM 1588 O O . LYS A 1 188 ? 3.991 -13.144 -16.735 1.00 97.69 188 LYS A O 1
ATOM 1593 N N . ILE A 1 189 ? 4.572 -12.094 -14.827 1.00 96.88 189 ILE A N 1
ATOM 1594 C CA . ILE A 1 189 ? 3.477 -11.115 -14.834 1.00 96.88 189 ILE A CA 1
ATOM 1595 C C . ILE A 1 189 ? 3.617 -10.161 -16.026 1.00 96.88 189 ILE A C 1
ATOM 1597 O O . ILE A 1 189 ? 2.650 -9.939 -16.746 1.00 96.88 189 ILE A O 1
ATOM 1601 N N . GLN A 1 190 ? 4.826 -9.662 -16.288 1.00 97.31 190 GLN A N 1
ATOM 1602 C CA . GLN A 1 190 ? 5.120 -8.723 -17.371 1.00 97.31 190 GLN A CA 1
ATOM 1603 C C . GLN A 1 190 ? 4.791 -9.290 -18.762 1.00 97.31 190 GLN A C 1
ATOM 1605 O O . GLN A 1 190 ? 4.463 -8.527 -19.666 1.00 97.31 190 GLN A O 1
ATOM 1610 N N . ARG A 1 191 ? 4.854 -10.620 -18.955 1.00 96.62 191 ARG A N 1
ATOM 1611 C CA . ARG A 1 191 ? 4.425 -11.262 -20.214 1.00 96.62 191 ARG A CA 1
ATOM 1612 C C . ARG A 1 191 ? 2.927 -11.126 -20.472 1.00 96.62 191 ARG A C 1
ATOM 1614 O O . ARG A 1 191 ? 2.530 -11.091 -21.632 1.00 96.62 191 ARG A O 1
ATOM 1621 N N . GLU A 1 192 ? 2.116 -11.128 -19.420 1.00 94.50 192 GLU A N 1
ATOM 1622 C CA . GLU A 1 192 ? 0.652 -11.151 -19.519 1.00 94.50 192 GLU A CA 1
ATOM 1623 C C . GLU A 1 192 ? 0.042 -9.754 -19.373 1.00 94.50 192 GLU A C 1
ATOM 1625 O O . GLU A 1 192 ? -0.915 -9.417 -20.068 1.00 94.50 192 GLU A O 1
ATOM 1630 N N . ASP A 1 193 ? 0.606 -8.935 -18.488 1.00 94.62 193 ASP A N 1
ATOM 1631 C CA . ASP A 1 193 ? 0.148 -7.583 -18.189 1.00 94.62 193 ASP A CA 1
ATOM 1632 C C . ASP A 1 193 ? 1.356 -6.647 -18.044 1.00 94.62 193 ASP A C 1
ATOM 1634 O O . ASP A 1 193 ? 1.840 -6.417 -16.928 1.00 94.62 193 ASP A O 1
ATOM 1638 N N . PRO A 1 194 ? 1.893 -6.159 -19.176 1.00 95.44 194 PRO A N 1
ATOM 1639 C CA . PRO A 1 194 ? 3.102 -5.359 -19.182 1.00 95.44 194 PRO A CA 1
ATOM 1640 C C . PRO A 1 194 ? 2.881 -3.998 -18.519 1.00 95.44 194 PRO A C 1
ATOM 1642 O O . PRO A 1 194 ? 1.849 -3.352 -18.713 1.00 95.44 194 PRO A O 1
ATOM 1645 N N . VAL A 1 195 ? 3.890 -3.552 -17.771 1.00 97.00 195 VAL A N 1
ATOM 1646 C CA . VAL A 1 195 ? 4.022 -2.164 -17.309 1.00 97.00 195 VAL A CA 1
ATOM 1647 C C . VAL A 1 195 ? 5.058 -1.399 -18.126 1.00 97.00 195 VAL A C 1
ATOM 1649 O O . VAL A 1 195 ? 6.014 -1.996 -18.626 1.00 97.00 195 VAL A O 1
ATOM 1652 N N . ASP A 1 196 ? 4.909 -0.077 -18.199 1.00 96.38 196 ASP A N 1
ATOM 1653 C CA . ASP A 1 196 ? 5.849 0.821 -18.876 1.00 96.38 196 ASP A CA 1
ATOM 1654 C C . ASP A 1 196 ? 7.108 1.060 -18.038 1.00 96.38 196 ASP A C 1
ATOM 1656 O O . ASP A 1 196 ? 8.220 1.151 -18.565 1.00 96.38 196 ASP A O 1
ATOM 1660 N N . VAL A 1 197 ? 6.942 1.166 -16.716 1.00 97.88 197 VAL A N 1
ATOM 1661 C CA . VAL A 1 197 ? 8.013 1.522 -15.780 1.00 97.88 197 VAL A CA 1
ATOM 1662 C C . VAL A 1 197 ? 8.086 0.528 -14.627 1.00 97.88 197 VAL A C 1
ATOM 1664 O O . VAL A 1 197 ? 7.078 0.185 -14.013 1.00 97.88 197 VAL A O 1
ATOM 1667 N N . LEU A 1 198 ? 9.307 0.116 -14.290 1.00 98.31 198 LEU A N 1
ATOM 1668 C CA . LEU A 1 198 ? 9.625 -0.583 -13.049 1.00 98.31 198 LEU A CA 1
ATOM 1669 C C . LEU A 1 198 ? 10.501 0.330 -12.186 1.00 98.31 198 LEU A C 1
ATOM 1671 O O . LEU A 1 198 ? 11.666 0.570 -12.508 1.00 98.31 198 LEU A O 1
ATOM 1675 N N . ALA A 1 199 ? 9.936 0.851 -11.102 1.00 98.12 199 ALA A N 1
ATOM 1676 C CA . ALA A 1 199 ? 10.626 1.701 -10.146 1.00 98.12 199 ALA A CA 1
ATOM 1677 C C . ALA A 1 199 ? 11.254 0.841 -9.044 1.00 98.12 199 ALA A C 1
ATOM 1679 O O . ALA A 1 199 ? 10.551 0.230 -8.241 1.00 98.12 199 ALA A O 1
ATOM 1680 N N . LEU A 1 200 ? 12.585 0.801 -9.017 1.00 96.94 200 LEU A N 1
ATOM 1681 C CA . LEU A 1 200 ? 13.356 0.097 -7.994 1.00 96.94 200 LEU A CA 1
ATOM 1682 C C . LEU A 1 200 ? 13.889 1.093 -6.955 1.00 96.94 200 LEU A C 1
ATOM 1684 O O . LEU A 1 200 ? 14.251 2.217 -7.334 1.00 96.94 200 LEU A O 1
ATOM 1688 N N . PRO A 1 201 ? 13.995 0.699 -5.674 1.00 94.12 201 PRO A N 1
ATOM 1689 C CA . PRO A 1 201 ? 14.463 1.596 -4.629 1.00 94.12 201 PRO A CA 1
ATOM 1690 C C . PRO A 1 201 ? 15.934 1.974 -4.861 1.00 94.12 201 PRO A C 1
ATOM 1692 O O . PRO A 1 201 ? 16.684 1.294 -5.569 1.00 94.12 201 PRO A O 1
ATOM 1695 N N . HIS A 1 202 ? 16.358 3.117 -4.317 1.00 90.00 202 HIS A N 1
ATOM 1696 C CA . HIS A 1 202 ? 17.672 3.707 -4.618 1.00 90.00 202 HIS A CA 1
ATOM 1697 C C . HIS A 1 202 ? 18.862 2.762 -4.353 1.00 90.00 202 HIS A C 1
ATOM 1699 O O . HIS A 1 202 ? 19.879 2.800 -5.053 1.00 90.00 202 HIS A O 1
ATOM 1705 N N . ASP A 1 203 ? 18.727 1.919 -3.338 1.00 87.56 203 ASP A N 1
ATOM 1706 C CA . ASP A 1 203 ? 19.699 0.964 -2.832 1.00 87.56 203 ASP A CA 1
ATOM 1707 C C . ASP A 1 203 ? 19.786 -0.309 -3.687 1.00 87.56 203 ASP A C 1
ATOM 1709 O O . ASP A 1 203 ? 20.865 -0.891 -3.782 1.00 87.56 203 ASP A O 1
ATOM 1713 N N . ALA A 1 204 ? 18.734 -0.662 -4.435 1.00 89.62 204 ALA A N 1
ATOM 1714 C CA . ALA A 1 204 ? 18.748 -1.750 -5.419 1.00 89.62 204 ALA A CA 1
ATOM 1715 C C . ALA A 1 204 ? 19.803 -1.563 -6.528 1.00 89.62 204 ALA A C 1
ATOM 1717 O O . ALA A 1 204 ? 20.172 -2.516 -7.216 1.00 89.62 204 ALA A O 1
ATOM 1718 N N . PHE A 1 205 ? 20.319 -0.345 -6.704 1.00 90.50 205 PHE A N 1
ATOM 171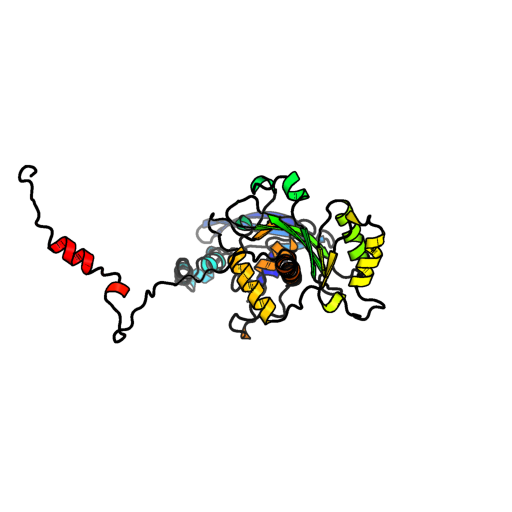9 C CA . PHE A 1 205 ? 21.395 -0.026 -7.646 1.00 90.50 205 PHE A CA 1
ATOM 1720 C C . PHE A 1 205 ? 22.788 -0.008 -7.004 1.00 90.50 205 PHE A C 1
ATOM 1722 O O . PHE A 1 205 ? 23.768 0.340 -7.665 1.00 90.50 205 PHE A O 1
ATOM 1729 N N . SER A 1 206 ? 22.877 -0.343 -5.721 1.00 86.50 206 SER A N 1
ATOM 1730 C CA . SER A 1 206 ? 24.124 -0.459 -4.972 1.00 86.50 206 SER A CA 1
ATOM 1731 C C . SER A 1 206 ? 24.444 -1.931 -4.703 1.00 86.50 206 SER A C 1
ATOM 1733 O O . SER A 1 206 ? 23.578 -2.803 -4.778 1.00 86.50 206 SER A O 1
ATOM 1735 N N . HIS A 1 207 ? 25.705 -2.227 -4.378 1.00 73.25 207 HIS A N 1
ATOM 1736 C CA . HIS A 1 207 ? 26.119 -3.571 -3.974 1.00 73.25 207 HIS A CA 1
ATOM 1737 C C . HIS A 1 207 ? 25.706 -3.797 -2.513 1.00 73.25 207 HIS A C 1
ATOM 1739 O O . HIS A 1 207 ? 26.499 -3.596 -1.596 1.00 73.25 207 HIS A O 1
ATOM 1745 N N . LEU A 1 208 ? 24.445 -4.175 -2.294 1.00 63.56 208 LEU A N 1
ATOM 1746 C CA . LEU A 1 208 ? 23.866 -4.506 -0.984 1.00 63.56 208 LEU A CA 1
ATOM 1747 C C . LEU A 1 208 ? 24.389 -5.861 -0.456 1.00 63.56 208 LEU A C 1
ATOM 1749 O O . LEU A 1 208 ? 23.624 -6.780 -0.185 1.00 63.56 208 LEU A O 1
ATOM 1753 N N . GLY A 1 209 ? 25.713 -6.035 -0.397 1.00 58.25 209 GLY A N 1
ATOM 1754 C CA . GLY A 1 209 ? 26.371 -7.260 0.082 1.00 58.25 209 GLY A CA 1
ATOM 1755 C C . GLY A 1 209 ? 26.311 -8.469 -0.865 1.00 58.25 209 GLY A C 1
ATOM 1756 O O . GLY A 1 209 ? 26.932 -9.489 -0.582 1.00 58.25 209 GLY A O 1
ATOM 1757 N N . GLY A 1 210 ? 25.601 -8.370 -1.994 1.00 62.88 210 GLY A N 1
ATOM 1758 C CA . GLY A 1 210 ? 25.604 -9.368 -3.066 1.00 62.88 210 GLY A CA 1
ATOM 1759 C C . GLY A 1 210 ? 26.686 -9.123 -4.125 1.00 62.88 210 GLY A C 1
ATOM 1760 O O . GLY A 1 210 ? 27.258 -8.039 -4.218 1.00 62.88 210 GLY A O 1
ATOM 1761 N N . ASN A 1 211 ? 26.918 -10.121 -4.984 1.00 72.25 211 ASN A N 1
ATOM 1762 C CA . ASN A 1 211 ? 27.909 -10.036 -6.070 1.00 72.25 211 ASN A CA 1
ATOM 1763 C C . ASN A 1 211 ? 27.558 -9.000 -7.154 1.00 72.25 211 ASN A C 1
ATOM 1765 O O . ASN A 1 211 ? 28.436 -8.609 -7.917 1.00 72.25 211 ASN A O 1
ATOM 1769 N N . LYS A 1 212 ? 26.286 -8.597 -7.261 1.00 86.50 212 LYS A N 1
ATOM 1770 C CA . LYS A 1 212 ? 25.808 -7.602 -8.228 1.00 86.50 212 LYS A CA 1
ATOM 1771 C C . LYS A 1 212 ? 24.603 -6.823 -7.679 1.00 86.50 212 LYS A C 1
ATOM 1773 O O . LYS A 1 212 ? 23.886 -7.371 -6.836 1.00 86.50 212 LYS A O 1
ATOM 1778 N N . PRO A 1 213 ? 24.358 -5.588 -8.152 1.00 93.00 213 PRO A N 1
ATOM 1779 C CA . PRO A 1 213 ? 23.161 -4.827 -7.808 1.00 93.00 213 PRO A CA 1
ATOM 1780 C C . PRO A 1 213 ? 21.873 -5.556 -8.207 1.00 93.00 213 PRO A C 1
ATOM 1782 O O . PRO A 1 213 ? 21.811 -6.222 -9.243 1.00 93.00 213 PRO A O 1
ATOM 1785 N N . ILE A 1 214 ? 20.815 -5.379 -7.416 1.00 93.06 214 ILE A N 1
ATOM 1786 C CA . ILE A 1 214 ? 19.482 -5.950 -7.672 1.00 93.06 214 ILE A CA 1
ATOM 1787 C C . ILE A 1 214 ? 18.943 -5.474 -9.022 1.00 93.06 214 ILE A C 1
ATOM 1789 O O . ILE A 1 214 ? 18.416 -6.274 -9.791 1.00 93.06 214 ILE A O 1
ATOM 1793 N N . ALA A 1 215 ? 19.140 -4.197 -9.352 1.00 95.06 215 ALA A N 1
ATOM 1794 C CA . ALA A 1 215 ? 18.720 -3.635 -10.630 1.00 95.06 215 ALA A CA 1
ATOM 1795 C C . ALA A 1 215 ? 19.343 -4.362 -11.834 1.00 95.06 215 ALA A C 1
ATOM 1797 O O . ALA A 1 215 ? 18.685 -4.507 -12.862 1.00 95.06 215 ALA A O 1
ATOM 1798 N N . ASP A 1 216 ? 20.579 -4.851 -11.711 1.00 95.50 216 ASP A N 1
ATOM 1799 C CA . ASP A 1 216 ? 21.239 -5.594 -12.785 1.00 95.50 216 ASP A CA 1
ATOM 1800 C C . ASP A 1 216 ? 20.729 -7.038 -12.868 1.00 95.50 216 ASP A C 1
ATOM 1802 O O . ASP A 1 216 ? 20.541 -7.544 -13.970 1.00 95.50 216 ASP A O 1
ATOM 1806 N N . VAL A 1 217 ? 20.390 -7.666 -11.732 1.00 95.38 217 VAL A N 1
ATOM 1807 C CA . VAL A 1 217 ? 19.667 -8.954 -11.724 1.00 95.38 217 VAL A CA 1
ATOM 1808 C C . VAL A 1 217 ? 18.339 -8.826 -12.467 1.00 95.38 217 VAL A C 1
ATOM 1810 O O . VAL A 1 217 ? 18.028 -9.663 -13.307 1.00 95.38 217 VAL A O 1
ATOM 1813 N N . PHE A 1 218 ? 17.568 -7.771 -12.189 1.00 96.44 218 PHE A N 1
ATOM 1814 C CA . PHE A 1 218 ? 16.315 -7.527 -12.898 1.00 96.44 218 PHE A CA 1
ATOM 1815 C C . PHE A 1 218 ? 16.556 -7.339 -14.397 1.00 96.44 218 PHE A C 1
ATOM 1817 O O . PHE A 1 218 ? 15.909 -8.021 -15.180 1.00 96.44 218 PHE A O 1
ATOM 1824 N N . LYS A 1 219 ? 17.509 -6.493 -14.814 1.00 96.06 219 LYS A N 1
ATOM 1825 C CA . LYS A 1 219 ? 17.827 -6.305 -16.244 1.00 96.06 219 LYS A CA 1
ATOM 1826 C C . LYS A 1 219 ? 18.142 -7.623 -16.954 1.00 96.06 219 LYS A C 1
ATOM 1828 O O . LYS A 1 219 ? 17.581 -7.857 -18.017 1.00 96.06 219 LYS A O 1
ATOM 1833 N N . GLU A 1 220 ? 18.991 -8.461 -16.358 1.00 96.00 220 GLU A N 1
ATOM 1834 C CA . GLU A 1 220 ? 19.376 -9.768 -16.908 1.00 96.00 220 GLU A CA 1
ATOM 1835 C C . GLU A 1 220 ? 18.162 -10.685 -17.082 1.00 96.00 220 GLU A C 1
ATOM 1837 O O . GLU A 1 220 ? 17.929 -11.215 -18.167 1.00 96.00 220 GLU A O 1
ATOM 1842 N N . GLU A 1 221 ? 17.345 -10.846 -16.037 1.00 96.69 221 GLU A N 1
ATOM 1843 C CA . GLU A 1 221 ? 16.174 -11.720 -16.122 1.00 96.69 221 GLU A CA 1
ATOM 1844 C C . GLU A 1 221 ? 15.114 -11.164 -17.090 1.00 96.69 221 GLU A C 1
ATOM 1846 O O . GLU A 1 221 ? 14.386 -11.959 -17.671 1.00 96.69 221 GLU A O 1
ATOM 1851 N N . MET A 1 222 ? 15.041 -9.846 -17.341 1.00 95.25 222 MET A N 1
ATOM 1852 C CA . MET A 1 222 ? 14.135 -9.265 -18.351 1.00 95.25 222 MET A CA 1
ATOM 1853 C C . MET A 1 222 ? 14.578 -9.526 -19.801 1.00 95.25 222 MET A C 1
ATOM 1855 O O . MET A 1 222 ? 13.772 -9.345 -20.715 1.00 95.25 222 MET A O 1
ATOM 1859 N N . GLU A 1 223 ? 15.816 -9.963 -20.067 1.00 96.25 223 GLU A N 1
ATOM 1860 C CA . GLU A 1 223 ? 16.288 -10.212 -21.443 1.00 96.25 223 GLU A CA 1
ATOM 1861 C C . GLU A 1 223 ? 15.519 -11.339 -22.148 1.00 96.25 223 GLU A C 1
ATOM 1863 O O . GLU A 1 223 ? 15.424 -11.360 -23.376 1.00 96.25 223 GLU A O 1
ATOM 1868 N N . VAL A 1 224 ? 14.895 -12.233 -21.378 1.00 96.44 224 VAL A N 1
ATOM 1869 C CA . VAL A 1 224 ? 14.012 -13.302 -21.877 1.00 96.44 224 VAL A CA 1
ATOM 1870 C C . VAL A 1 224 ? 12.683 -12.786 -22.445 1.00 96.44 224 VAL A C 1
ATOM 1872 O O . VAL A 1 224 ? 11.904 -13.574 -22.998 1.00 96.44 224 VAL A O 1
ATOM 1875 N N . LEU A 1 225 ? 12.374 -11.502 -22.244 1.00 95.94 225 LEU A N 1
ATOM 1876 C CA . LEU A 1 225 ? 11.206 -10.831 -22.801 1.00 95.94 225 LEU A CA 1
ATOM 1877 C C . LEU A 1 225 ? 11.552 -10.182 -24.151 1.00 95.94 225 LEU A C 1
ATOM 1879 O O . LEU A 1 225 ? 12.665 -9.667 -24.315 1.00 95.94 225 LEU A O 1
ATOM 1883 N N . PRO A 1 226 ? 10.607 -10.144 -25.104 1.00 95.75 226 PRO A N 1
ATOM 1884 C CA . PRO A 1 226 ? 10.681 -9.273 -26.275 1.00 95.75 226 PRO A CA 1
ATOM 1885 C C . PRO A 1 226 ? 10.940 -7.803 -25.886 1.00 95.75 226 PRO A C 1
ATOM 1887 O O . PRO A 1 226 ? 10.440 -7.376 -24.843 1.00 95.75 226 PRO A O 1
ATOM 1890 N N . PRO A 1 227 ? 11.710 -7.020 -26.670 1.00 93.12 227 PRO A N 1
ATOM 1891 C CA . PRO A 1 227 ? 12.053 -5.635 -26.324 1.00 93.12 227 PRO A CA 1
ATOM 1892 C C . PRO A 1 227 ? 10.858 -4.716 -26.037 1.00 93.12 227 PRO A C 1
ATOM 1894 O O . PRO A 1 227 ? 10.965 -3.847 -25.181 1.00 93.12 227 PRO A O 1
ATOM 1897 N N . ASP A 1 228 ? 9.735 -4.925 -26.719 1.00 91.38 228 ASP A N 1
ATOM 1898 C CA . ASP A 1 228 ? 8.471 -4.195 -26.571 1.00 91.38 228 ASP A CA 1
ATOM 1899 C C . ASP A 1 228 ? 7.741 -4.479 -25.251 1.00 91.38 228 ASP A C 1
ATOM 1901 O O . ASP A 1 228 ? 6.959 -3.651 -24.796 1.00 91.38 228 ASP A O 1
ATOM 1905 N N . LEU A 1 229 ? 8.027 -5.612 -24.603 1.00 94.19 229 LEU A N 1
ATOM 1906 C CA . LEU A 1 229 ? 7.455 -5.976 -23.304 1.00 94.19 229 LEU A CA 1
ATOM 1907 C C . LEU A 1 229 ? 8.383 -5.644 -22.129 1.00 94.19 229 LEU A C 1
ATOM 1909 O O . LEU A 1 229 ? 8.038 -5.928 -20.982 1.00 94.19 229 LEU A O 1
ATOM 1913 N N . ARG A 1 230 ? 9.575 -5.087 -22.368 1.00 95.94 230 ARG A N 1
ATOM 1914 C CA . ARG A 1 230 ? 10.521 -4.763 -21.291 1.00 95.94 230 ARG A CA 1
ATOM 1915 C C . ARG A 1 230 ? 10.175 -3.404 -20.682 1.00 95.94 230 ARG A C 1
ATOM 1917 O O . ARG A 1 230 ? 10.184 -2.413 -21.410 1.00 95.94 230 ARG A O 1
ATOM 1924 N N . PRO A 1 231 ? 9.948 -3.316 -19.360 1.00 96.56 231 PRO A N 1
ATOM 1925 C CA . PRO A 1 231 ? 9.706 -2.032 -18.726 1.00 96.56 231 PRO A CA 1
ATOM 1926 C C . PRO A 1 231 ? 10.994 -1.205 -18.691 1.00 96.56 231 PRO A C 1
ATOM 1928 O O . PRO A 1 231 ? 12.107 -1.735 -18.581 1.00 96.56 231 PRO A O 1
ATOM 1931 N N . LYS A 1 232 ? 10.851 0.118 -18.681 1.00 96.44 232 LYS A N 1
ATOM 1932 C CA . LYS A 1 232 ? 11.941 1.024 -18.324 1.00 96.44 232 LYS A CA 1
ATOM 1933 C C . LYS A 1 232 ? 12.232 0.872 -16.829 1.00 96.44 232 LYS A C 1
ATOM 1935 O O . LYS A 1 232 ? 11.419 1.250 -15.988 1.00 96.44 232 LYS A O 1
ATOM 1940 N N . ILE A 1 233 ? 13.406 0.342 -16.488 1.00 96.75 233 ILE A N 1
ATOM 1941 C CA . ILE A 1 233 ? 13.853 0.252 -15.092 1.00 96.75 233 ILE A CA 1
ATOM 1942 C C . ILE A 1 233 ? 14.377 1.620 -14.650 1.00 96.75 233 ILE A C 1
ATOM 1944 O O . ILE A 1 233 ? 15.364 2.122 -15.194 1.00 96.75 233 ILE A O 1
ATOM 1948 N N . VAL A 1 234 ? 13.725 2.214 -13.653 1.00 96.62 234 VAL A N 1
ATOM 1949 C CA . VAL A 1 234 ? 14.031 3.548 -13.126 1.00 96.62 234 VAL A CA 1
ATOM 1950 C C . VAL A 1 234 ? 14.480 3.441 -11.674 1.00 96.62 234 VAL A C 1
ATOM 1952 O O . VAL A 1 234 ? 13.965 2.637 -10.897 1.00 96.62 234 VAL A O 1
ATOM 1955 N N . ARG A 1 235 ? 15.462 4.268 -11.304 1.00 96.56 235 ARG A N 1
ATOM 1956 C CA . ARG A 1 235 ? 15.863 4.452 -9.910 1.00 96.56 235 ARG A CA 1
ATOM 1957 C C . ARG A 1 235 ? 14.900 5.422 -9.238 1.00 96.56 235 ARG A C 1
ATOM 1959 O O . ARG A 1 235 ? 14.888 6.598 -9.601 1.00 96.56 235 ARG A O 1
ATOM 1966 N N . ALA A 1 236 ? 14.140 4.934 -8.265 1.00 94.06 236 ALA A N 1
ATOM 1967 C CA . ALA A 1 236 ? 13.287 5.775 -7.447 1.00 94.06 236 ALA A CA 1
ATOM 1968 C C . ALA A 1 236 ? 14.132 6.670 -6.525 1.00 94.06 236 ALA A C 1
ATOM 1970 O O . ALA A 1 236 ? 15.235 6.302 -6.099 1.00 94.06 236 ALA A O 1
ATOM 1971 N N . ASP A 1 237 ? 13.617 7.864 -6.236 1.00 92.19 237 ASP A N 1
ATOM 1972 C CA . ASP A 1 237 ? 14.276 8.796 -5.326 1.00 92.19 237 ASP A CA 1
ATOM 1973 C C . ASP A 1 237 ? 14.280 8.214 -3.903 1.00 92.19 237 ASP A C 1
ATOM 1975 O O . ASP A 1 237 ? 13.345 7.532 -3.483 1.00 92.19 237 ASP A O 1
ATOM 1979 N N . LYS A 1 238 ? 15.359 8.451 -3.150 1.00 92.81 238 LYS A N 1
ATOM 1980 C CA . LYS A 1 238 ? 15.478 7.943 -1.778 1.00 92.81 238 LYS A CA 1
ATOM 1981 C C . LYS A 1 238 ? 14.370 8.540 -0.909 1.00 92.81 238 LYS A C 1
ATOM 1983 O O . LYS A 1 238 ? 14.253 9.761 -0.849 1.00 92.81 238 LYS A O 1
ATOM 1988 N N . LEU A 1 239 ? 13.637 7.705 -0.172 1.00 91.75 239 LEU A N 1
ATOM 1989 C CA . LEU A 1 239 ? 12.623 8.147 0.791 1.00 91.75 239 LEU A CA 1
ATOM 1990 C C . LEU A 1 239 ? 13.280 8.752 2.039 1.00 91.75 239 LEU A C 1
ATOM 1992 O O . LEU A 1 239 ? 13.406 8.118 3.084 1.00 91.75 239 LEU A O 1
ATOM 1996 N N . THR A 1 240 ? 13.753 9.993 1.923 1.00 91.75 240 THR A N 1
ATOM 1997 C CA . THR A 1 240 ? 14.180 10.780 3.084 1.00 91.75 240 THR A CA 1
ATOM 1998 C C . THR A 1 240 ? 12.971 11.154 3.937 1.00 91.75 240 THR A C 1
ATOM 2000 O O . THR A 1 240 ? 11.833 11.144 3.465 1.00 91.75 240 THR A O 1
ATOM 2003 N N . ARG A 1 241 ? 13.215 11.542 5.193 1.00 87.19 241 ARG A N 1
ATOM 2004 C CA . ARG A 1 241 ? 12.157 11.963 6.120 1.00 87.19 241 ARG A CA 1
ATOM 2005 C C . ARG A 1 241 ? 11.232 13.030 5.521 1.00 87.19 241 ARG A C 1
ATOM 2007 O O . ARG A 1 241 ? 10.017 12.906 5.619 1.00 87.19 241 ARG A O 1
ATOM 2014 N N . ASP A 1 242 ? 11.795 14.041 4.865 1.00 87.69 242 ASP A N 1
ATOM 2015 C CA . ASP A 1 242 ? 11.013 15.142 4.289 1.00 87.69 242 ASP A CA 1
ATOM 2016 C C . ASP A 1 242 ? 10.200 14.693 3.063 1.00 87.69 242 ASP A C 1
ATOM 2018 O O . ASP A 1 242 ? 9.070 15.143 2.871 1.00 87.69 242 ASP A O 1
ATOM 2022 N N . ILE A 1 243 ? 10.732 13.753 2.269 1.00 90.69 243 ILE A N 1
ATOM 2023 C CA . ILE A 1 243 ? 10.002 13.144 1.149 1.00 90.69 243 ILE A CA 1
ATOM 2024 C C . ILE A 1 243 ? 8.842 12.295 1.672 1.00 90.69 243 ILE A C 1
ATOM 2026 O O . ILE A 1 243 ? 7.730 12.453 1.172 1.00 90.69 243 ILE A O 1
ATOM 2030 N N . LYS A 1 244 ? 9.057 11.464 2.706 1.00 91.69 244 LYS A N 1
ATOM 2031 C CA . LYS A 1 244 ? 7.976 10.697 3.349 1.00 91.69 244 LYS A CA 1
ATOM 2032 C C . LYS A 1 244 ? 6.892 11.637 3.890 1.00 91.69 244 LYS A C 1
ATOM 2034 O O . LYS A 1 244 ? 5.730 11.459 3.545 1.00 91.69 244 LYS A O 1
ATOM 2039 N N . LYS A 1 245 ? 7.255 12.699 4.625 1.00 90.00 245 LYS A N 1
ATOM 2040 C CA . LYS A 1 245 ? 6.307 13.730 5.104 1.00 90.00 245 LYS A CA 1
ATOM 2041 C C . LYS A 1 245 ? 5.479 14.333 3.959 1.00 90.00 245 LYS A C 1
ATOM 2043 O O . LYS A 1 245 ? 4.256 14.419 4.046 1.00 90.00 245 LYS A O 1
ATOM 2048 N N . SER A 1 246 ? 6.128 14.725 2.861 1.00 89.12 246 SER A N 1
ATOM 2049 C CA . SER A 1 246 ? 5.434 15.270 1.686 1.00 89.12 246 SER A CA 1
ATOM 2050 C C . SER A 1 246 ? 4.516 14.246 1.010 1.00 89.12 246 SER A C 1
ATOM 2052 O O . SER A 1 246 ? 3.433 14.602 0.541 1.00 89.12 246 SER A O 1
ATOM 2054 N N . ALA A 1 247 ? 4.940 12.985 0.936 1.00 92.56 247 ALA A N 1
ATOM 2055 C CA . ALA A 1 247 ? 4.167 11.911 0.331 1.00 92.56 247 ALA A CA 1
ATOM 2056 C C . ALA A 1 247 ? 2.946 11.541 1.186 1.00 92.56 247 ALA A C 1
ATOM 2058 O O . ALA A 1 247 ? 1.862 11.390 0.634 1.00 92.56 247 ALA A O 1
ATOM 2059 N N . ILE A 1 248 ? 3.079 11.510 2.516 1.00 93.12 248 ILE A N 1
ATOM 2060 C CA . ILE A 1 248 ? 1.965 11.340 3.465 1.00 93.12 248 ILE A CA 1
ATOM 2061 C C . ILE A 1 248 ? 0.922 12.443 3.266 1.00 93.12 248 ILE A C 1
ATOM 2063 O O . ILE A 1 248 ? -0.247 12.148 3.040 1.00 93.12 248 ILE A O 1
ATOM 2067 N N . ASN A 1 249 ? 1.347 13.712 3.234 1.00 88.31 249 ASN A N 1
ATOM 2068 C CA . ASN A 1 249 ? 0.446 14.838 2.957 1.00 88.31 249 ASN A CA 1
ATOM 2069 C C . ASN A 1 249 ? -0.253 14.716 1.595 1.00 88.31 249 ASN A C 1
ATOM 2071 O O . ASN A 1 249 ? -1.409 15.108 1.445 1.00 88.31 249 ASN A O 1
ATOM 2075 N N . SER A 1 250 ? 0.441 14.171 0.595 1.00 90.19 250 SER A N 1
ATOM 2076 C CA . SER A 1 250 ? -0.152 13.918 -0.720 1.00 90.19 250 SER A CA 1
ATOM 2077 C C . SER A 1 250 ? -1.197 12.805 -0.643 1.00 90.19 250 SER A C 1
ATOM 2079 O O . SER A 1 250 ? -2.291 12.976 -1.169 1.00 90.19 250 SER A O 1
ATOM 2081 N N . LEU A 1 251 ? -0.906 11.710 0.064 1.00 93.81 251 LEU A N 1
ATOM 2082 C CA . LEU A 1 251 ? -1.848 10.611 0.272 1.00 93.81 251 LEU A CA 1
ATOM 2083 C C . LEU A 1 251 ? -3.105 11.058 1.019 1.00 93.81 251 LEU A C 1
ATOM 2085 O O . LEU A 1 251 ? -4.195 10.691 0.592 1.00 93.81 251 LEU A O 1
ATOM 2089 N N . HIS A 1 252 ? -2.980 11.912 2.038 1.00 89.00 252 HIS A N 1
ATOM 2090 C CA . HIS A 1 252 ? -4.136 12.510 2.709 1.00 89.00 252 HIS A CA 1
ATOM 2091 C C . HIS A 1 252 ? -5.075 13.213 1.721 1.00 89.00 252 HIS A C 1
ATOM 2093 O O . HIS A 1 252 ? -6.282 12.975 1.684 1.00 89.00 252 HIS A O 1
ATOM 2099 N N . ASN A 1 253 ? -4.508 14.031 0.830 1.00 86.50 253 ASN A N 1
ATOM 2100 C CA . ASN A 1 253 ? -5.285 14.687 -0.220 1.00 86.50 253 ASN A CA 1
ATOM 2101 C C . ASN A 1 253 ? -5.852 13.696 -1.245 1.00 86.50 253 ASN A C 1
ATOM 2103 O O . ASN A 1 253 ? -6.867 13.995 -1.863 1.00 86.50 253 ASN A O 1
ATOM 2107 N N . MET A 1 254 ? -5.199 12.554 -1.476 1.00 90.56 254 MET A N 1
ATOM 2108 C CA . MET A 1 254 ? -5.672 11.536 -2.419 1.00 90.56 254 MET A CA 1
ATOM 2109 C C . MET A 1 254 ? -6.780 10.647 -1.845 1.00 90.56 254 MET A C 1
ATOM 2111 O O . MET A 1 254 ? -7.610 10.156 -2.613 1.00 90.56 254 MET A O 1
ATOM 2115 N N . PHE A 1 255 ? -6.810 10.437 -0.529 1.00 89.88 255 PHE A N 1
ATOM 2116 C CA . PHE A 1 255 ? -7.917 9.768 0.156 1.00 89.88 255 PHE A CA 1
ATOM 2117 C C . PHE A 1 255 ? -9.095 10.713 0.399 1.00 89.88 255 PHE A C 1
ATOM 2119 O O . PHE A 1 255 ? -10.248 10.287 0.382 1.00 89.88 255 PHE A O 1
ATOM 2126 N N . ALA A 1 256 ? -8.838 12.014 0.540 1.00 82.88 256 ALA A N 1
ATOM 2127 C CA . ALA A 1 256 ? -9.903 13.000 0.592 1.00 82.88 256 ALA A CA 1
ATOM 2128 C C . ALA A 1 256 ? -10.768 12.976 -0.692 1.00 82.88 256 ALA A C 1
ATOM 2130 O O . ALA A 1 256 ? -10.254 12.765 -1.796 1.00 82.88 256 ALA A O 1
ATOM 2131 N N . PRO A 1 257 ? -12.087 13.226 -0.582 1.00 79.75 257 PRO A N 1
ATOM 2132 C CA . PRO A 1 257 ? -12.952 13.353 -1.748 1.00 79.75 257 PRO A CA 1
ATOM 2133 C C . PRO A 1 257 ? -12.503 14.493 -2.674 1.00 79.75 257 PRO A C 1
ATOM 2135 O O . PRO A 1 257 ? -12.366 15.639 -2.236 1.00 79.75 257 PRO A O 1
ATOM 2138 N N . SER A 1 258 ? -12.341 14.190 -3.963 1.00 79.69 258 SER A N 1
ATOM 2139 C CA . SER A 1 258 ? -12.108 15.183 -5.016 1.00 79.69 258 SER A CA 1
ATOM 2140 C C . SER A 1 258 ? -13.393 15.962 -5.356 1.00 79.69 258 SER A C 1
ATOM 2142 O O . SER A 1 258 ? -14.432 15.816 -4.705 1.00 79.69 258 SER A O 1
ATOM 2144 N N . SER A 1 259 ? -13.347 16.813 -6.388 1.00 79.00 259 SER A N 1
ATOM 2145 C CA . SER A 1 259 ? -14.469 17.678 -6.797 1.00 79.00 259 SER A CA 1
ATOM 2146 C C . SER A 1 259 ? -15.765 16.929 -7.155 1.00 79.00 259 SER A C 1
ATOM 2148 O O . SER A 1 259 ? -16.853 17.499 -7.068 1.00 79.00 259 SER A O 1
ATOM 2150 N N . ASP A 1 260 ? -15.671 15.648 -7.511 1.00 79.12 260 ASP A N 1
ATOM 2151 C CA . ASP A 1 260 ? -16.792 14.750 -7.808 1.00 79.12 260 ASP A CA 1
ATOM 2152 C C . ASP A 1 260 ? -17.206 13.853 -6.622 1.00 79.12 260 ASP A C 1
ATOM 2154 O O . ASP A 1 260 ? -18.038 12.957 -6.779 1.00 79.12 260 ASP A O 1
ATOM 2158 N N . GLY A 1 261 ? -16.648 14.094 -5.431 1.00 81.81 261 GLY A N 1
ATOM 2159 C CA . GLY A 1 261 ? -16.977 13.380 -4.197 1.00 81.81 261 GLY A CA 1
ATOM 2160 C C . GLY A 1 261 ? -16.338 11.996 -4.061 1.00 81.81 261 GLY A C 1
ATOM 2161 O O . GLY A 1 261 ? -16.661 11.280 -3.114 1.00 81.81 261 GLY A O 1
ATOM 2162 N N . LYS A 1 262 ? -15.446 11.603 -4.977 1.00 84.81 262 LYS A N 1
ATOM 2163 C CA . LYS A 1 262 ? -14.733 10.318 -4.944 1.00 84.81 262 LYS A CA 1
ATOM 2164 C C . LYS A 1 262 ? -13.239 10.537 -4.670 1.00 84.81 262 LYS A C 1
ATOM 2166 O O . LYS A 1 262 ? -12.714 11.566 -5.093 1.00 84.81 262 LYS A O 1
ATOM 2171 N N . PRO A 1 263 ? -12.537 9.590 -4.025 1.00 89.00 263 PRO A N 1
ATOM 2172 C CA . PRO A 1 263 ? -11.103 9.722 -3.777 1.00 89.00 263 PRO A CA 1
ATOM 2173 C C . PRO A 1 263 ? -10.297 9.688 -5.084 1.00 89.00 263 PRO A C 1
ATOM 2175 O O . PRO A 1 263 ? -10.769 9.192 -6.118 1.00 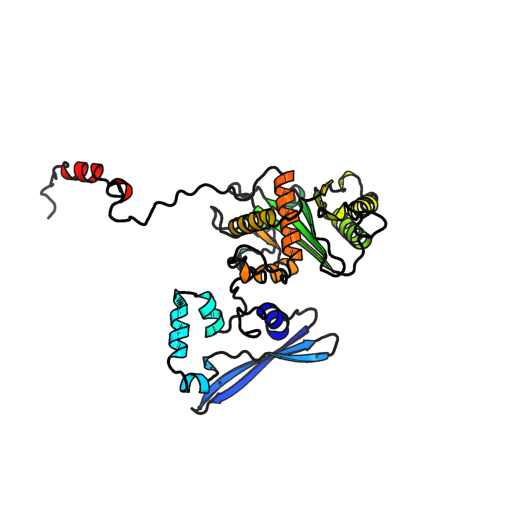89.00 263 PRO A O 1
ATOM 2178 N N . ALA A 1 264 ? -9.071 10.203 -5.025 1.00 89.50 264 ALA A N 1
ATOM 2179 C CA . ALA A 1 264 ? -8.111 10.155 -6.125 1.00 89.50 264 ALA A CA 1
ATOM 2180 C C . ALA A 1 264 ? -7.212 8.910 -6.086 1.00 89.50 264 ALA A C 1
ATOM 2182 O O . ALA A 1 264 ? -6.637 8.560 -7.113 1.00 89.50 264 ALA A O 1
ATOM 2183 N N . LEU A 1 265 ? -7.095 8.229 -4.940 1.00 93.44 265 LEU A N 1
ATOM 2184 C CA . LEU A 1 265 ? -6.413 6.937 -4.820 1.00 93.44 265 LEU A CA 1
ATOM 2185 C C . LEU A 1 265 ? -7.405 5.817 -4.516 1.00 93.44 265 LEU A C 1
ATOM 2187 O O . LEU A 1 265 ? -8.174 5.891 -3.556 1.00 93.44 265 LEU A O 1
ATOM 2191 N N . LEU A 1 266 ? -7.336 4.754 -5.312 1.00 94.81 266 LEU A N 1
ATOM 2192 C CA . LEU A 1 266 ? -8.140 3.549 -5.157 1.00 94.81 266 LEU A CA 1
ATOM 2193 C C . LEU A 1 266 ? -7.260 2.310 -5.165 1.00 94.81 266 LEU A C 1
ATOM 2195 O O . LEU A 1 266 ? -6.347 2.184 -5.980 1.00 94.81 266 LEU A O 1
ATOM 2199 N N . ILE A 1 267 ? -7.565 1.377 -4.268 1.00 97.69 267 ILE A N 1
ATOM 2200 C CA . ILE A 1 267 ? -6.783 0.161 -4.062 1.00 97.69 267 ILE A CA 1
ATOM 2201 C C . ILE A 1 267 ? -7.662 -1.054 -4.349 1.00 97.69 267 ILE A C 1
ATOM 2203 O O . ILE A 1 267 ? -8.721 -1.244 -3.756 1.00 97.69 267 ILE A O 1
ATOM 2207 N N . HIS A 1 268 ? -7.252 -1.891 -5.289 1.00 97.75 268 HIS A N 1
ATOM 2208 C CA . HIS A 1 268 ? -7.997 -3.090 -5.632 1.00 97.75 268 HIS A CA 1
ATOM 2209 C C . HIS A 1 268 ? -7.975 -4.074 -4.458 1.00 97.75 268 HIS A C 1
ATOM 2211 O O . HIS A 1 268 ? -6.947 -4.222 -3.802 1.00 97.75 268 HIS A O 1
ATOM 2217 N N . GLN A 1 269 ? -9.076 -4.789 -4.203 1.00 94.19 269 GLN A N 1
ATOM 2218 C CA . GLN A 1 269 ? -9.191 -5.682 -3.033 1.00 94.19 269 GLN A CA 1
ATOM 2219 C C . GLN A 1 269 ? -8.140 -6.802 -2.973 1.00 94.19 269 GLN A C 1
ATOM 2221 O O . GLN A 1 269 ? -7.927 -7.386 -1.915 1.00 94.19 269 GLN A O 1
ATOM 2226 N N . THR A 1 270 ? -7.468 -7.103 -4.087 1.00 92.06 270 THR A N 1
ATOM 2227 C CA . THR A 1 270 ? -6.363 -8.074 -4.121 1.00 92.06 270 THR A CA 1
ATOM 2228 C C . THR A 1 270 ? -5.060 -7.544 -3.525 1.00 92.06 270 THR A C 1
ATOM 2230 O O . THR A 1 270 ? -4.170 -8.346 -3.277 1.00 92.06 270 THR A O 1
ATOM 2233 N N . ALA A 1 271 ? -4.919 -6.231 -3.318 1.00 96.56 271 ALA A N 1
ATOM 2234 C CA . ALA A 1 271 ? -3.784 -5.634 -2.612 1.00 96.56 271 ALA A CA 1
ATOM 2235 C C . ALA A 1 271 ? -4.020 -5.663 -1.095 1.00 96.56 271 ALA A C 1
ATOM 2237 O O . ALA A 1 271 ? -4.124 -4.630 -0.428 1.00 96.56 271 ALA A O 1
ATOM 2238 N N . SER A 1 272 ? -4.222 -6.873 -0.570 1.00 92.00 272 SER A N 1
ATOM 2239 C CA . SER A 1 272 ? -4.646 -7.099 0.808 1.00 92.00 272 SER A CA 1
ATOM 2240 C C . SER A 1 272 ? -3.611 -6.638 1.826 1.00 92.00 272 SER A C 1
ATOM 2242 O O . SER A 1 272 ? -4.000 -6.112 2.862 1.00 92.00 272 SER A O 1
ATOM 2244 N N . TYR A 1 273 ? -2.315 -6.786 1.548 1.00 94.44 273 TYR A N 1
ATOM 2245 C CA . TYR A 1 273 ? -1.272 -6.420 2.502 1.00 94.44 273 TYR A CA 1
ATOM 2246 C C . TYR A 1 273 ? -1.196 -4.907 2.689 1.00 94.44 273 TYR A C 1
ATOM 2248 O O . TYR A 1 273 ? -1.196 -4.439 3.829 1.00 94.44 273 TYR A O 1
ATOM 2256 N N . LEU A 1 274 ? -1.269 -4.126 1.609 1.00 96.81 274 LEU A N 1
ATOM 2257 C CA . LEU A 1 274 ? -1.421 -2.675 1.685 1.00 96.81 274 LEU A CA 1
ATOM 2258 C C . LEU A 1 274 ? -2.706 -2.274 2.426 1.00 96.81 274 LEU A C 1
ATOM 2260 O O . LEU A 1 274 ? -2.652 -1.443 3.330 1.00 96.81 274 LEU A O 1
ATOM 2264 N N . ILE A 1 275 ? -3.855 -2.879 2.098 1.00 92.88 275 ILE A N 1
ATOM 2265 C CA . ILE A 1 275 ? -5.141 -2.572 2.757 1.00 92.88 275 ILE A CA 1
ATOM 2266 C C . ILE A 1 275 ? -5.092 -2.876 4.263 1.00 92.88 275 ILE A C 1
ATOM 2268 O O . ILE A 1 275 ? -5.707 -2.160 5.055 1.00 92.88 275 ILE A O 1
ATOM 2272 N N . GLU A 1 276 ? -4.390 -3.933 4.668 1.00 85.56 276 GLU A N 1
ATOM 2273 C CA . GLU A 1 276 ? -4.264 -4.341 6.067 1.00 85.56 276 GLU A CA 1
ATOM 2274 C C . GLU A 1 276 ? -3.256 -3.509 6.860 1.00 85.56 276 GLU A C 1
ATOM 2276 O O . GLU A 1 276 ? -3.484 -3.265 8.045 1.00 85.56 276 GLU A O 1
ATOM 2281 N N . THR A 1 277 ? -2.149 -3.097 6.240 1.00 90.25 277 THR A N 1
ATOM 2282 C CA . THR A 1 277 ? -1.053 -2.382 6.917 1.00 90.25 277 THR A CA 1
ATOM 2283 C C . THR A 1 277 ? -1.281 -0.877 6.976 1.00 90.25 277 THR A C 1
ATOM 2285 O O . THR A 1 277 ? -0.979 -0.267 8.001 1.00 90.25 277 THR A O 1
ATOM 2288 N N . LEU A 1 278 ? -1.894 -0.274 5.954 1.00 91.50 278 LEU A N 1
ATOM 2289 C CA . LEU A 1 278 ? -2.120 1.172 5.886 1.00 91.50 278 LEU A CA 1
ATOM 2290 C C . LEU A 1 278 ? -2.891 1.741 7.107 1.00 91.50 278 LEU A C 1
ATOM 2292 O O . LEU A 1 278 ? -2.438 2.738 7.668 1.00 91.50 278 LEU A O 1
ATOM 2296 N N . PRO A 1 279 ? -3.967 1.096 7.615 1.00 85.19 279 PRO A N 1
ATOM 2297 C CA . PRO A 1 279 ? -4.645 1.481 8.861 1.00 85.19 279 PRO A CA 1
ATOM 2298 C C . PRO A 1 279 ? -3.791 1.442 10.131 1.00 85.19 279 PRO A C 1
ATOM 2300 O O . PRO A 1 279 ? -4.223 1.946 11.165 1.00 85.19 279 PRO A O 1
ATOM 2303 N N . THR A 1 280 ? -2.661 0.736 10.098 1.00 82.50 280 THR A N 1
ATOM 2304 C CA . THR A 1 280 ? -1.834 0.451 11.281 1.00 82.50 280 THR A CA 1
ATOM 2305 C C . THR A 1 280 ? -0.653 1.397 11.424 1.00 82.50 280 THR A C 1
ATOM 2307 O O . THR A 1 280 ? -0.010 1.389 12.468 1.00 82.50 280 THR A O 1
ATOM 2310 N N . ILE A 1 281 ? -0.386 2.211 10.400 1.00 89.62 281 ILE A N 1
ATOM 2311 C CA . ILE A 1 281 ? 0.705 3.182 10.390 1.00 89.62 281 ILE A CA 1
ATOM 2312 C C . ILE A 1 281 ? 0.405 4.265 11.419 1.00 89.62 281 ILE A C 1
ATOM 2314 O O . ILE A 1 281 ? -0.644 4.899 11.346 1.00 89.62 281 ILE A O 1
ATOM 2318 N N . VAL A 1 282 ? 1.324 4.500 12.353 1.00 85.31 282 VAL A N 1
ATOM 2319 C CA . VAL A 1 282 ? 1.188 5.517 13.408 1.00 85.31 282 VAL A CA 1
ATOM 2320 C C . VAL A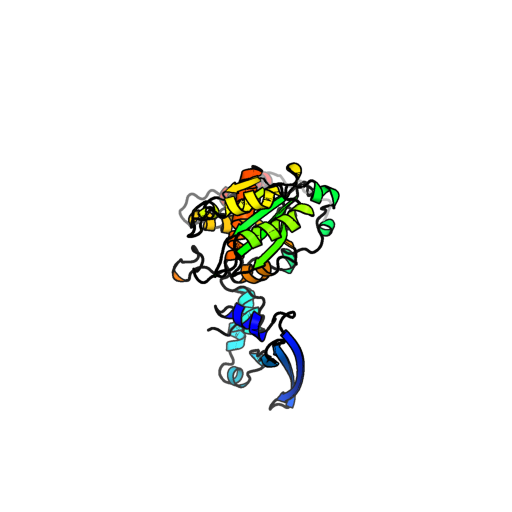 1 282 ? 2.370 6.483 13.425 1.00 85.31 282 VAL A C 1
ATOM 2322 O O . VAL A 1 282 ? 3.477 6.156 12.989 1.00 85.31 282 VAL A O 1
ATOM 2325 N N . TYR A 1 283 ? 2.152 7.682 13.960 1.00 82.12 283 TYR A N 1
ATOM 2326 C CA . TYR A 1 283 ? 3.244 8.608 14.251 1.00 82.12 283 TYR A CA 1
ATOM 2327 C C . TYR A 1 283 ? 4.012 8.184 15.510 1.00 82.12 283 TYR A C 1
ATOM 2329 O O . TYR A 1 283 ? 3.422 7.726 16.492 1.00 82.12 283 TYR A O 1
ATOM 2337 N N . ALA A 1 284 ? 5.327 8.408 15.514 1.00 79.31 284 ALA A N 1
ATOM 2338 C CA . ALA A 1 284 ? 6.175 8.226 16.680 1.00 79.31 284 ALA A CA 1
ATOM 2339 C C . ALA A 1 284 ? 5.700 9.147 17.810 1.00 79.31 284 ALA A C 1
ATOM 2341 O O . ALA A 1 284 ? 5.566 10.361 17.613 1.00 79.31 284 ALA A O 1
ATOM 2342 N N . LYS A 1 285 ? 5.500 8.596 19.013 1.00 71.38 285 LYS A N 1
ATOM 2343 C CA . LYS A 1 285 ? 4.965 9.342 20.172 1.00 71.38 285 LYS A CA 1
ATOM 2344 C C . LYS A 1 285 ? 5.751 10.610 20.500 1.00 71.38 285 LYS A C 1
ATOM 2346 O O . LYS A 1 285 ? 5.167 11.610 20.901 1.00 71.38 285 LYS A O 1
ATOM 2351 N N . GLU A 1 286 ? 7.069 10.552 20.342 1.00 70.69 286 GLU A N 1
ATOM 2352 C CA . GLU A 1 286 ? 7.981 11.648 20.683 1.00 70.69 286 GLU A CA 1
ATOM 2353 C C . GLU A 1 286 ? 8.081 12.710 19.579 1.00 70.69 286 GLU A C 1
ATOM 2355 O O . GLU A 1 286 ? 8.587 13.801 19.824 1.00 70.69 286 GLU A O 1
ATOM 2360 N N . SER A 1 287 ? 7.565 12.426 18.377 1.00 72.12 287 SER A N 1
ATOM 2361 C CA . SER A 1 287 ? 7.658 13.333 17.224 1.00 72.12 287 SER A CA 1
ATOM 2362 C C . SER A 1 287 ? 6.604 14.440 17.209 1.00 72.12 287 SER A C 1
ATOM 2364 O O . SER A 1 287 ? 6.663 15.321 16.358 1.00 72.12 287 SER A O 1
ATOM 2366 N N . GLY A 1 288 ? 5.603 14.383 18.094 1.00 60.97 288 GLY A N 1
ATOM 2367 C CA . GLY A 1 288 ? 4.478 15.321 18.065 1.00 60.97 288 GLY A CA 1
ATOM 2368 C C . GLY A 1 288 ? 3.575 15.183 16.831 1.00 60.97 288 GLY A C 1
ATOM 2369 O O . GLY A 1 288 ? 2.857 16.127 16.515 1.00 60.97 288 GLY A O 1
ATOM 2370 N N . GLY A 1 289 ? 3.594 14.032 16.147 1.00 67.12 289 GLY A N 1
ATOM 2371 C CA . GLY A 1 289 ? 2.756 13.779 14.968 1.00 67.12 289 GLY A CA 1
ATOM 2372 C C . GLY A 1 289 ? 3.415 14.130 13.635 1.00 67.12 289 GLY A C 1
ATOM 2373 O O . GLY A 1 289 ? 2.720 14.351 12.651 1.00 67.12 289 GLY A O 1
ATOM 2374 N N . GLU A 1 290 ? 4.744 14.223 13.594 1.00 69.75 290 GLU A N 1
ATOM 2375 C CA . GLU A 1 290 ? 5.462 14.574 12.368 1.00 69.75 290 GLU A CA 1
ATOM 2376 C C . GLU A 1 290 ? 6.173 13.389 11.712 1.00 69.75 290 GLU A C 1
ATOM 2378 O O . GLU A 1 290 ? 6.354 13.370 10.494 1.00 69.75 290 GLU A O 1
ATOM 2383 N N . GLU A 1 291 ? 6.639 12.425 12.501 1.00 80.44 291 GLU A N 1
ATOM 2384 C CA . GLU A 1 291 ? 7.485 11.335 12.017 1.00 80.44 291 GLU A CA 1
ATOM 2385 C C . GLU A 1 291 ? 6.788 10.002 12.226 1.00 80.44 291 GLU A C 1
ATOM 2387 O O . GLU A 1 291 ? 6.159 9.789 13.261 1.00 80.44 291 GLU A O 1
ATOM 2392 N N . LEU A 1 292 ? 6.889 9.111 11.240 1.00 86.69 292 LEU A N 1
ATOM 2393 C CA . LEU A 1 292 ? 6.388 7.750 11.383 1.00 86.69 292 LEU A CA 1
ATOM 2394 C C . LEU A 1 292 ? 7.164 7.028 12.485 1.00 86.69 292 LEU A C 1
ATOM 2396 O O . LEU A 1 292 ? 8.372 7.217 12.628 1.00 86.69 292 LEU A O 1
ATOM 2400 N N . ASP A 1 293 ? 6.463 6.209 13.261 1.00 85.44 293 ASP A N 1
ATOM 2401 C CA . ASP A 1 293 ? 7.102 5.301 14.207 1.00 85.44 293 ASP A CA 1
ATOM 2402 C C . ASP A 1 293 ? 7.990 4.288 13.462 1.00 85.44 293 ASP A C 1
ATOM 2404 O O . ASP A 1 293 ? 7.616 3.798 12.394 1.00 85.44 293 ASP A O 1
ATOM 2408 N N . ASN A 1 294 ? 9.173 4.000 14.008 1.00 83.62 294 ASN A N 1
ATOM 2409 C CA . ASN A 1 294 ? 10.137 3.084 13.391 1.00 83.62 294 ASN A CA 1
ATOM 2410 C C . ASN A 1 294 ? 9.682 1.620 13.466 1.00 83.62 294 ASN A C 1
ATOM 2412 O O . ASN A 1 294 ? 10.170 0.803 12.694 1.00 83.62 294 ASN A O 1
ATOM 2416 N N . ASP A 1 295 ? 8.765 1.295 14.382 1.00 84.06 295 ASP A N 1
ATOM 2417 C CA . ASP A 1 295 ? 8.215 -0.055 14.540 1.00 84.06 295 ASP A CA 1
ATOM 2418 C C . ASP A 1 295 ? 6.995 -0.301 13.627 1.00 84.06 295 ASP A C 1
ATOM 2420 O O . ASP A 1 295 ? 6.329 -1.339 13.723 1.00 84.06 295 ASP A O 1
ATOM 2424 N N . ASN A 1 296 ? 6.661 0.653 12.749 1.00 86.75 296 ASN A N 1
ATOM 2425 C CA . ASN A 1 296 ? 5.594 0.482 11.770 1.00 86.75 296 ASN A CA 1
ATOM 2426 C C . ASN A 1 296 ? 5.929 -0.620 10.760 1.00 86.75 296 ASN A C 1
ATOM 2428 O O . ASN A 1 296 ? 7.059 -0.763 10.307 1.00 86.75 296 ASN A O 1
ATOM 2432 N N . VAL A 1 297 ? 4.896 -1.341 10.324 1.00 89.88 297 VAL A N 1
ATOM 2433 C CA . VAL A 1 297 ? 4.984 -2.228 9.159 1.00 89.88 297 VAL A CA 1
ATOM 2434 C C . VAL A 1 297 ? 4.715 -1.386 7.909 1.00 89.88 297 VAL A C 1
ATOM 2436 O O . VAL A 1 297 ? 3.582 -1.329 7.432 1.00 89.88 297 VAL A O 1
ATOM 2439 N N . ASP A 1 298 ? 5.733 -0.670 7.424 1.00 92.62 298 ASP A N 1
ATOM 2440 C CA . ASP A 1 298 ? 5.601 0.362 6.385 1.00 92.62 298 ASP A CA 1
ATOM 2441 C C . ASP A 1 298 ? 6.065 -0.064 4.980 1.00 92.62 298 ASP A C 1
ATOM 2443 O O . ASP A 1 298 ? 5.908 0.715 4.047 1.00 92.62 298 ASP A O 1
ATOM 2447 N N . HIS A 1 299 ? 6.519 -1.303 4.768 1.00 95.25 299 HIS A N 1
ATOM 2448 C CA . HIS A 1 299 ? 7.004 -1.778 3.455 1.00 95.25 299 HIS A CA 1
ATOM 2449 C C . HIS A 1 299 ? 6.005 -1.568 2.306 1.00 95.25 299 HIS A C 1
ATOM 2451 O O . HIS A 1 299 ? 6.361 -1.139 1.208 1.00 95.25 299 HIS A O 1
ATOM 2457 N N . ALA A 1 300 ? 4.715 -1.824 2.554 1.00 96.69 300 ALA A N 1
ATOM 2458 C CA . ALA A 1 300 ? 3.673 -1.577 1.558 1.00 96.69 300 ALA A CA 1
ATOM 2459 C C . ALA A 1 300 ? 3.464 -0.077 1.294 1.00 96.69 300 ALA A C 1
ATOM 2461 O O . ALA A 1 300 ? 3.211 0.327 0.158 1.00 96.69 300 ALA A O 1
ATOM 2462 N N . LEU A 1 301 ? 3.592 0.754 2.332 1.00 97.12 301 LEU A N 1
ATOM 2463 C CA . LEU A 1 301 ? 3.507 2.208 2.226 1.00 97.12 301 LEU A CA 1
ATOM 2464 C C . LEU A 1 301 ? 4.713 2.778 1.464 1.00 97.12 301 LEU A C 1
ATOM 2466 O O . LEU A 1 301 ? 4.538 3.626 0.591 1.00 97.12 301 LEU A O 1
ATOM 2470 N N . ASP A 1 302 ? 5.916 2.273 1.725 1.00 96.62 302 ASP A N 1
ATOM 2471 C CA . ASP A 1 302 ? 7.131 2.664 1.016 1.00 96.62 302 ASP A CA 1
ATOM 2472 C C . ASP A 1 302 ? 7.075 2.240 -0.457 1.00 96.62 302 ASP A C 1
ATOM 2474 O O . ASP A 1 302 ? 7.347 3.058 -1.342 1.00 96.62 302 ASP A O 1
ATOM 2478 N N . ALA A 1 303 ? 6.599 1.026 -0.756 1.00 97.94 303 ALA A N 1
ATOM 2479 C CA . ALA A 1 303 ? 6.329 0.601 -2.130 1.00 97.94 303 ALA A CA 1
ATOM 2480 C C . ALA A 1 303 ? 5.298 1.514 -2.815 1.00 97.94 303 ALA A C 1
ATOM 2482 O O . ALA A 1 303 ? 5.458 1.866 -3.990 1.00 97.94 303 ALA A O 1
ATOM 2483 N N . LEU A 1 304 ? 4.260 1.951 -2.091 1.00 98.06 304 LEU A N 1
ATOM 2484 C CA . LEU A 1 304 ? 3.255 2.878 -2.610 1.00 98.06 304 LEU A CA 1
ATOM 2485 C C . LEU A 1 304 ? 3.881 4.246 -2.914 1.00 98.06 304 LEU A C 1
ATOM 2487 O O . LEU A 1 304 ? 3.628 4.805 -3.984 1.00 98.06 304 LEU A O 1
ATOM 2491 N N . PHE A 1 305 ? 4.750 4.757 -2.038 1.00 97.31 305 PHE A N 1
ATOM 2492 C CA . PHE A 1 305 ? 5.498 5.991 -2.279 1.00 97.31 305 PHE A CA 1
ATOM 2493 C C . PHE A 1 305 ? 6.395 5.881 -3.507 1.00 97.31 305 PHE A C 1
ATOM 2495 O O . PHE A 1 305 ? 6.318 6.742 -4.384 1.00 97.31 305 PHE A O 1
ATOM 2502 N N . TYR A 1 306 ? 7.200 4.822 -3.622 1.00 97.25 306 TYR A N 1
ATOM 2503 C CA . TYR A 1 306 ? 8.043 4.614 -4.798 1.00 97.25 306 TYR A CA 1
ATOM 2504 C C . TYR A 1 306 ? 7.217 4.552 -6.084 1.00 97.25 306 TYR A C 1
ATOM 2506 O O . TYR A 1 306 ? 7.610 5.147 -7.090 1.00 97.25 306 TYR A O 1
ATOM 2514 N N . THR A 1 307 ? 6.053 3.900 -6.042 1.00 97.62 307 THR A N 1
ATOM 2515 C CA . THR A 1 307 ? 5.134 3.796 -7.181 1.00 97.62 307 THR A CA 1
ATOM 2516 C C . THR A 1 307 ? 4.594 5.168 -7.591 1.00 97.62 307 THR A C 1
ATOM 2518 O O . THR A 1 307 ? 4.760 5.581 -8.739 1.00 97.62 307 THR A O 1
ATOM 2521 N N . LEU A 1 308 ? 3.977 5.907 -6.665 1.00 95.94 308 LEU A N 1
ATOM 2522 C CA . LEU A 1 308 ? 3.291 7.166 -6.975 1.00 95.94 308 LEU A CA 1
ATOM 2523 C C . LEU A 1 308 ? 4.261 8.317 -7.265 1.00 95.94 308 LEU A C 1
ATOM 2525 O O . LEU A 1 308 ? 4.057 9.068 -8.217 1.00 95.94 308 LEU A O 1
ATOM 2529 N N . LEU A 1 309 ? 5.341 8.453 -6.489 1.00 94.75 309 LEU A N 1
ATOM 2530 C CA . LEU A 1 309 ? 6.330 9.515 -6.703 1.00 94.75 309 LEU A CA 1
ATOM 2531 C C . LEU A 1 309 ? 7.053 9.337 -8.041 1.00 94.75 309 LEU A C 1
ATOM 2533 O O . LEU A 1 309 ? 7.232 10.309 -8.780 1.00 94.75 309 LEU A O 1
ATOM 2537 N N . THR A 1 310 ? 7.419 8.098 -8.389 1.00 95.69 310 THR A N 1
ATOM 2538 C CA . THR A 1 310 ? 8.043 7.818 -9.689 1.00 95.69 310 THR A CA 1
ATOM 2539 C C . THR A 1 310 ? 7.050 8.028 -10.827 1.00 95.69 310 THR A C 1
ATOM 2541 O O . THR A 1 310 ? 7.413 8.633 -11.833 1.00 95.69 310 THR A O 1
ATOM 2544 N N . ALA A 1 311 ? 5.787 7.621 -10.663 1.00 94.00 311 ALA A N 1
ATOM 2545 C CA . ALA A 1 311 ? 4.751 7.887 -11.658 1.00 94.00 311 ALA A CA 1
ATOM 2546 C C . ALA A 1 311 ? 4.575 9.387 -11.923 1.00 94.00 311 ALA A C 1
ATOM 2548 O O . ALA A 1 311 ? 4.563 9.797 -13.080 1.00 94.00 311 ALA A O 1
ATOM 2549 N N . ASN A 1 312 ? 4.505 10.215 -10.876 1.00 90.00 312 ASN A N 1
ATOM 2550 C CA . ASN A 1 312 ? 4.379 11.668 -11.022 1.00 90.00 312 ASN A CA 1
ATOM 2551 C C . ASN A 1 312 ? 5.551 12.264 -11.819 1.00 90.00 312 ASN A C 1
ATOM 2553 O O . ASN A 1 312 ? 5.356 13.132 -12.670 1.00 90.00 312 ASN A O 1
ATOM 2557 N N . LYS A 1 313 ? 6.772 11.772 -11.577 1.00 90.00 313 LYS A N 1
ATOM 2558 C CA . LYS A 1 313 ? 7.989 12.210 -12.275 1.00 90.00 313 LYS A CA 1
ATOM 2559 C C . LYS A 1 313 ? 8.011 11.787 -13.743 1.00 90.00 313 LYS A C 1
ATOM 2561 O O . LYS A 1 313 ? 8.327 12.605 -14.599 1.00 90.00 313 LYS A O 1
ATOM 2566 N N . GLU A 1 314 ? 7.671 10.533 -14.031 1.00 91.31 314 GLU A N 1
ATOM 2567 C CA . GLU A 1 314 ? 7.703 9.981 -15.392 1.00 91.31 314 GLU A CA 1
ATOM 2568 C C . GLU A 1 314 ? 6.548 10.504 -16.258 1.00 91.31 314 GLU A C 1
ATOM 2570 O O . GLU A 1 314 ? 6.733 10.746 -17.449 1.00 91.31 314 GLU A O 1
ATOM 2575 N N . ARG A 1 315 ? 5.371 10.729 -15.664 1.00 87.69 315 ARG A N 1
ATOM 2576 C CA . ARG A 1 315 ? 4.186 11.251 -16.363 1.00 87.69 315 ARG A CA 1
ATOM 2577 C C . ARG A 1 315 ? 4.178 12.779 -16.451 1.00 87.69 315 ARG A C 1
ATOM 2579 O O . ARG A 1 315 ? 3.487 13.334 -17.298 1.00 87.69 315 ARG A O 1
ATOM 2586 N N . GLY A 1 316 ? 4.915 13.467 -15.574 1.00 77.31 316 GLY A N 1
ATOM 2587 C CA . GLY A 1 316 ? 4.925 14.931 -15.483 1.00 77.31 316 GLY A CA 1
ATOM 2588 C C . GLY A 1 316 ? 3.619 15.533 -14.948 1.00 77.31 316 GLY A C 1
ATOM 2589 O O . GLY A 1 316 ? 3.377 16.728 -15.122 1.00 77.31 316 GLY A O 1
ATOM 2590 N N . ILE A 1 317 ? 2.773 14.719 -14.310 1.00 70.50 317 ILE A N 1
ATOM 2591 C CA . ILE A 1 317 ? 1.476 15.118 -13.756 1.00 70.50 317 ILE A CA 1
ATOM 2592 C C . ILE A 1 317 ? 1.534 14.958 -12.236 1.00 70.50 317 ILE A C 1
ATOM 2594 O O . ILE A 1 317 ? 1.960 13.927 -11.724 1.00 70.50 317 ILE A O 1
ATOM 2598 N N . LEU A 1 318 ? 1.128 16.004 -11.515 1.00 59.62 318 LEU A N 1
ATOM 2599 C CA . LEU A 1 318 ? 0.923 15.959 -10.068 1.00 59.62 318 LEU A CA 1
ATOM 2600 C C . LEU A 1 318 ? -0.525 15.559 -9.793 1.00 59.62 318 LEU A C 1
ATOM 2602 O O . LEU A 1 318 ? -1.440 16.305 -10.149 1.00 59.62 318 LEU A O 1
ATOM 2606 N N . LEU A 1 319 ? -0.709 14.415 -9.137 1.00 58.78 319 LEU A N 1
ATOM 2607 C CA . LEU A 1 319 ? -2.005 13.969 -8.623 1.00 58.78 319 LEU A CA 1
ATOM 2608 C C . LEU A 1 319 ? -2.480 14.942 -7.533 1.00 58.78 319 LEU A C 1
ATOM 2610 O O . LEU A 1 319 ? -1.719 15.242 -6.615 1.00 58.78 319 LEU A O 1
ATOM 2614 N N . ASN A 1 320 ? -3.715 15.443 -7.651 1.00 52.94 320 ASN A N 1
ATOM 2615 C CA . ASN A 1 320 ? -4.326 16.442 -6.763 1.00 52.94 320 ASN A CA 1
ATOM 2616 C C . ASN A 1 320 ? -3.440 17.675 -6.510 1.00 52.94 320 ASN A C 1
ATOM 2618 O O . ASN A 1 320 ? -2.848 17.840 -5.441 1.00 52.94 320 ASN A O 1
ATOM 2622 N N . LYS A 1 321 ? -3.377 18.591 -7.487 1.00 52.53 321 LYS A N 1
ATOM 2623 C CA . LYS A 1 321 ? -2.729 19.897 -7.289 1.00 52.53 321 LYS A CA 1
ATOM 2624 C C . LYS A 1 321 ? -3.360 20.614 -6.093 1.00 52.53 321 LYS A C 1
ATOM 2626 O O . LYS A 1 321 ? -4.531 20.978 -6.129 1.00 52.53 321 LYS A O 1
ATOM 2631 N N . SER A 1 322 ? -2.564 20.862 -5.057 1.00 44.16 322 SER A N 1
ATOM 2632 C CA . SER A 1 322 ? -2.979 21.692 -3.930 1.00 44.16 322 SER A CA 1
ATOM 2633 C C . SER A 1 322 ? -3.244 23.117 -4.411 1.00 44.16 322 SER A C 1
ATOM 2635 O O . SER A 1 322 ? -2.316 23.867 -4.715 1.00 44.16 322 SER A O 1
ATOM 2637 N N . GLU A 1 323 ? -4.511 23.508 -4.467 1.00 41.19 323 GLU A N 1
ATOM 2638 C CA . GLU A 1 323 ? -4.882 24.908 -4.624 1.00 41.19 323 GLU A CA 1
ATOM 2639 C C . GLU A 1 323 ? -4.828 25.602 -3.262 1.00 41.19 323 GLU A C 1
ATOM 2641 O O . GLU A 1 323 ? -5.350 25.106 -2.260 1.00 41.19 323 GLU A O 1
ATOM 2646 N N . LEU A 1 324 ? -4.205 26.781 -3.218 1.00 38.31 324 LEU A N 1
ATOM 2647 C CA . LEU A 1 324 ? -4.242 27.662 -2.055 1.00 38.31 324 LEU A CA 1
ATOM 2648 C C . LEU A 1 324 ? -5.695 28.077 -1.791 1.00 38.31 324 LEU A C 1
ATOM 2650 O O . LEU A 1 324 ? -6.198 29.052 -2.344 1.00 38.31 324 LEU A O 1
ATOM 2654 N N . ARG A 1 325 ? -6.383 27.348 -0.912 1.00 44.03 325 ARG A N 1
ATOM 2655 C CA . ARG A 1 325 ? -7.665 27.792 -0.372 1.00 44.03 325 ARG A CA 1
ATOM 2656 C C . ARG A 1 325 ? -7.398 28.874 0.662 1.00 44.03 325 ARG A C 1
ATOM 2658 O O . ARG A 1 325 ? -7.018 28.590 1.796 1.00 44.03 325 ARG A O 1
ATOM 2665 N N . THR A 1 326 ? -7.627 30.132 0.294 1.00 39.59 326 THR A N 1
ATOM 2666 C CA . THR A 1 326 ? -7.746 31.220 1.270 1.00 39.59 326 THR A CA 1
ATOM 2667 C C . THR A 1 326 ? -8.928 30.922 2.192 1.00 39.59 326 THR A C 1
ATOM 2669 O O . THR A 1 326 ? -10.078 31.188 1.841 1.00 39.59 326 THR A O 1
ATOM 2672 N N . LYS A 1 327 ? -8.665 30.353 3.376 1.00 41.34 327 LYS A N 1
ATOM 2673 C CA . LYS A 1 327 ? -9.650 30.318 4.464 1.00 41.34 327 LYS A CA 1
ATOM 2674 C C . LYS A 1 327 ? -10.033 31.764 4.782 1.00 41.34 327 LYS A C 1
ATOM 2676 O O . LYS A 1 327 ? -9.160 32.569 5.116 1.00 41.34 327 LYS A O 1
ATOM 2681 N N . LYS A 1 328 ? -11.322 32.107 4.688 1.00 46.50 328 LYS A N 1
ATOM 2682 C CA . LYS A 1 328 ? -11.815 33.358 5.279 1.00 46.50 328 LYS A CA 1
ATOM 2683 C C . LYS A 1 328 ? -11.470 33.323 6.769 1.00 46.50 328 LYS A C 1
ATOM 2685 O O . LYS A 1 328 ? -11.676 32.305 7.423 1.00 46.50 328 LYS A O 1
ATOM 2690 N N . ARG A 1 329 ? -10.887 34.404 7.289 1.00 46.41 329 ARG A N 1
ATOM 2691 C CA . ARG A 1 329 ? -10.623 34.534 8.727 1.00 46.41 329 ARG A CA 1
ATOM 2692 C C . ARG A 1 329 ? -11.968 34.562 9.450 1.00 46.41 329 ARG A C 1
ATOM 2694 O O . ARG A 1 329 ? -12.716 35.517 9.294 1.00 46.41 329 ARG A O 1
ATOM 2701 N N . GLU A 1 330 ? -12.272 33.513 10.204 1.00 49.22 330 GLU A N 1
ATOM 2702 C CA . GLU A 1 330 ? -13.499 33.424 11.012 1.00 49.22 330 GLU A CA 1
ATOM 2703 C C . GLU A 1 330 ? -13.318 34.002 12.425 1.00 49.22 330 GLU A C 1
ATOM 2705 O O . GLU A 1 330 ? -14.291 34.190 13.150 1.00 49.22 330 GLU A O 1
ATOM 2710 N N . SER A 1 331 ? -12.083 34.328 12.820 1.00 49.50 331 SER A N 1
ATOM 2711 C CA . SER A 1 331 ? -11.761 34.886 14.132 1.00 49.50 331 SER A CA 1
ATOM 2712 C C . SER A 1 331 ? -11.199 36.306 14.023 1.00 49.50 331 SER A C 1
ATOM 2714 O O . SER A 1 331 ? -10.218 36.571 13.326 1.00 49.50 331 SER A O 1
ATOM 2716 N N . PHE A 1 332 ? -11.831 37.230 14.749 1.00 61.06 332 PHE A N 1
ATOM 2717 C CA . PHE A 1 332 ? -11.437 38.634 14.843 1.00 61.06 332 PHE A CA 1
ATOM 2718 C C . PHE A 1 332 ? -11.000 38.944 16.277 1.00 61.06 332 PHE A C 1
ATOM 2720 O O . PHE A 1 332 ? -11.726 38.653 17.226 1.00 61.06 332 PHE A O 1
ATOM 2727 N N . ILE A 1 333 ? -9.816 39.539 16.443 1.00 48.62 333 ILE A N 1
ATOM 2728 C CA . ILE A 1 333 ? -9.298 39.974 17.748 1.00 48.62 333 ILE A CA 1
ATOM 2729 C C . ILE A 1 333 ? -9.627 41.459 17.926 1.00 48.62 333 ILE A C 1
ATOM 2731 O O . ILE A 1 333 ? -9.282 42.282 17.069 1.00 48.62 333 ILE A O 1
ATOM 2735 N N . ALA A 1 334 ? -10.273 41.810 19.042 1.00 45.03 334 ALA A N 1
ATOM 2736 C CA . ALA A 1 334 ? -10.582 43.195 19.385 1.00 45.03 334 ALA A CA 1
ATOM 2737 C C . ALA A 1 334 ? -9.289 44.031 19.466 1.00 45.03 334 ALA A C 1
ATOM 2739 O O . ALA A 1 334 ? -8.380 43.701 20.224 1.00 45.03 334 ALA A O 1
ATOM 2740 N N . GLY A 1 335 ? -9.206 45.099 18.664 1.00 57.84 335 GLY A N 1
ATOM 2741 C CA . GLY A 1 335 ? -8.033 45.982 18.577 1.00 57.84 335 GLY A CA 1
ATOM 2742 C C . GLY A 1 335 ? -7.178 45.821 17.314 1.00 57.84 335 GLY A C 1
ATOM 2743 O O . GLY A 1 335 ? -6.252 46.601 17.112 1.00 57.84 335 GLY A O 1
ATOM 2744 N N . SER A 1 336 ? -7.490 44.862 16.437 1.00 53.78 336 SER A N 1
ATOM 2745 C CA . SER A 1 336 ? -6.912 44.801 15.086 1.00 53.78 336 SER A CA 1
ATOM 2746 C C . SER A 1 336 ? -7.747 45.623 14.087 1.00 53.78 336 SER A C 1
ATOM 2748 O O . SER A 1 336 ? -8.953 45.776 14.278 1.00 53.78 336 SER A O 1
ATOM 2750 N N . ASN A 1 337 ? -7.112 46.182 13.044 1.00 51.88 337 ASN A N 1
ATOM 2751 C CA . ASN A 1 337 ? -7.760 46.942 11.957 1.00 51.88 337 ASN A CA 1
ATOM 2752 C C . ASN A 1 337 ? -8.647 46.023 11.092 1.00 51.88 337 ASN A C 1
ATOM 2754 O O . ASN A 1 337 ? -8.319 45.717 9.950 1.00 51.88 337 ASN A O 1
ATOM 2758 N N . VAL A 1 338 ? -9.748 45.545 11.663 1.00 57.59 338 VAL A N 1
ATOM 2759 C CA . VAL A 1 338 ? -10.776 44.757 10.983 1.00 57.59 338 VAL A CA 1
ATOM 2760 C C . VAL A 1 338 ? -11.704 45.724 10.262 1.00 57.59 338 VAL A C 1
ATOM 2762 O O . VAL A 1 338 ? -12.300 46.606 10.886 1.00 57.59 338 VAL A O 1
ATOM 2765 N N . THR A 1 339 ? -11.827 45.582 8.945 1.00 62.41 339 THR A N 1
ATOM 2766 C CA . THR A 1 339 ? -12.753 46.401 8.162 1.00 62.41 339 THR A CA 1
ATOM 2767 C C . THR A 1 339 ? -14.165 45.810 8.223 1.00 62.41 339 THR A C 1
ATOM 2769 O O . THR A 1 339 ? -14.370 44.636 8.528 1.00 62.41 339 THR A O 1
ATOM 2772 N N . ARG A 1 340 ? -15.193 46.623 7.950 1.00 59.00 340 ARG A N 1
ATOM 2773 C CA . ARG A 1 340 ? -16.591 46.147 7.954 1.00 59.00 340 ARG A CA 1
ATOM 2774 C C . ARG A 1 340 ? -16.872 45.118 6.850 1.00 59.00 340 ARG A C 1
ATOM 2776 O O . ARG A 1 340 ? -17.760 44.287 7.018 1.00 59.00 340 ARG A O 1
ATOM 2783 N N . GLU A 1 341 ? -16.092 45.153 5.772 1.00 59.31 341 GLU A N 1
ATOM 2784 C CA . GLU A 1 341 ? -16.126 44.168 4.685 1.00 59.31 341 GLU A CA 1
ATOM 2785 C C . GLU A 1 341 ? -15.602 42.803 5.149 1.00 59.31 341 GLU A C 1
ATOM 2787 O O . GLU A 1 341 ? -16.202 41.780 4.818 1.00 59.31 341 GLU A O 1
ATOM 2792 N N . ASP A 1 342 ? -14.570 42.783 6.002 1.00 58.94 342 ASP A N 1
ATOM 2793 C CA . ASP A 1 342 ? -14.033 41.548 6.589 1.00 58.94 342 ASP A CA 1
ATOM 2794 C C . ASP A 1 342 ? -15.065 40.828 7.472 1.00 58.94 342 ASP A C 1
ATOM 2796 O O . ASP A 1 342 ? -15.110 39.602 7.507 1.00 58.94 342 ASP A O 1
ATOM 2800 N N . LEU A 1 343 ? -15.952 41.584 8.129 1.00 59.31 343 LEU A N 1
ATOM 2801 C CA . LEU A 1 343 ? -17.061 41.066 8.944 1.00 59.31 343 LEU A CA 1
ATOM 2802 C C . LEU A 1 343 ? -18.283 40.631 8.113 1.00 59.31 343 LEU A C 1
ATOM 2804 O O . LEU A 1 343 ? -19.315 40.272 8.679 1.00 59.31 343 LEU A O 1
ATOM 2808 N N . GLY A 1 344 ? -18.208 40.696 6.778 1.00 58.09 344 GLY A N 1
ATOM 2809 C CA . GLY A 1 344 ? -19.322 40.363 5.887 1.00 58.09 344 GLY A CA 1
ATOM 2810 C C . GLY A 1 344 ? -20.472 41.375 5.916 1.00 58.09 344 GLY A C 1
ATOM 2811 O O . GLY A 1 344 ? -21.570 41.067 5.451 1.00 58.09 344 GLY A O 1
ATOM 2812 N N . ILE A 1 345 ? -20.248 42.580 6.453 1.00 60.31 345 ILE A N 1
ATOM 2813 C CA . ILE A 1 345 ? -21.258 43.638 6.518 1.00 60.31 345 ILE A CA 1
ATOM 2814 C C . ILE A 1 345 ? -21.100 44.539 5.290 1.00 60.31 345 ILE A C 1
ATOM 2816 O O . ILE A 1 345 ? -20.326 45.498 5.286 1.00 60.31 345 ILE A O 1
ATOM 2820 N N . ASP A 1 346 ? -21.877 44.253 4.247 1.00 65.31 346 ASP A N 1
ATOM 2821 C CA . ASP A 1 346 ? -21.943 45.085 3.044 1.00 65.31 346 ASP A CA 1
ATOM 2822 C C . ASP A 1 346 ? -22.753 46.369 3.308 1.00 65.31 346 ASP A C 1
ATOM 2824 O O . ASP A 1 346 ? -23.972 46.457 3.112 1.00 65.31 346 ASP A O 1
ATOM 2828 N N . THR A 1 347 ? -22.047 47.393 3.790 1.00 58.44 347 THR A N 1
ATOM 2829 C CA . THR A 1 347 ? -22.626 48.712 4.077 1.00 58.44 347 THR A CA 1
ATOM 2830 C C . THR A 1 347 ? -23.118 49.421 2.815 1.00 58.44 347 THR A C 1
ATOM 2832 O O . THR A 1 347 ? -24.105 50.157 2.884 1.00 58.44 347 THR A O 1
ATOM 2835 N N . ALA A 1 348 ? -22.512 49.160 1.652 1.00 62.31 348 ALA A N 1
ATOM 2836 C CA . ALA A 1 348 ? -22.941 49.740 0.385 1.00 62.31 348 ALA A CA 1
ATOM 2837 C C . ALA A 1 348 ? -24.330 49.221 -0.009 1.00 62.31 348 ALA A C 1
ATOM 2839 O O . ALA A 1 348 ? -25.200 50.016 -0.370 1.00 62.31 348 ALA A O 1
ATOM 2840 N N . THR A 1 349 ? -24.583 47.920 0.143 1.0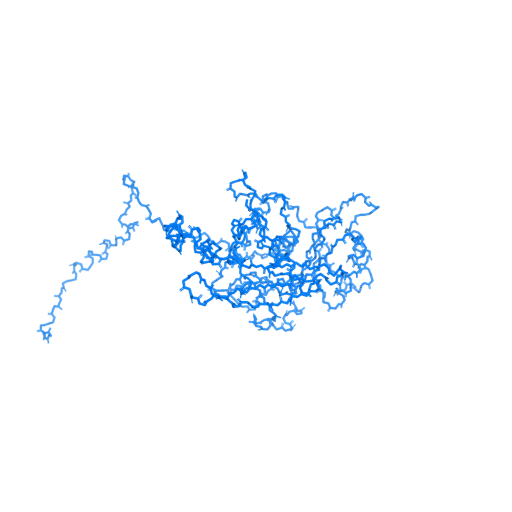0 59.41 349 THR A N 1
ATOM 2841 C CA . THR A 1 349 ? -25.898 47.314 -0.119 1.00 59.41 349 THR A CA 1
ATOM 2842 C C . THR A 1 349 ? -26.949 47.728 0.913 1.00 59.41 349 THR A C 1
ATOM 2844 O O . THR A 1 349 ? -28.091 48.019 0.541 1.00 59.41 349 THR A O 1
ATOM 2847 N N . LEU A 1 350 ? -26.574 47.860 2.191 1.00 56.56 350 LEU A N 1
ATOM 2848 C CA . LEU A 1 350 ? -27.459 48.381 3.242 1.00 56.56 350 LEU A CA 1
ATOM 2849 C C . LEU A 1 350 ? -27.900 49.830 2.966 1.00 56.56 350 LEU A C 1
ATOM 2851 O O . LEU A 1 350 ? -29.090 50.137 3.051 1.00 56.56 350 LEU A O 1
ATOM 2855 N N . ILE A 1 351 ? -26.978 50.707 2.555 1.00 59.19 351 ILE A N 1
ATOM 2856 C CA . ILE A 1 351 ? -27.278 52.106 2.204 1.00 59.19 351 ILE A CA 1
ATOM 2857 C C . ILE A 1 351 ? -28.113 52.188 0.914 1.00 59.19 351 ILE A C 1
ATOM 2859 O O . ILE A 1 351 ? -29.057 52.980 0.827 1.00 59.19 351 ILE A O 1
ATOM 2863 N N . ARG A 1 352 ? -27.831 51.335 -0.083 1.00 58.66 352 ARG A N 1
ATOM 2864 C CA . ARG A 1 352 ? -28.615 51.254 -1.331 1.00 58.66 352 ARG A CA 1
ATOM 2865 C C . ARG A 1 352 ? -30.066 50.846 -1.073 1.00 58.66 352 ARG A C 1
ATOM 2867 O O . ARG A 1 352 ? -30.974 51.375 -1.713 1.00 58.66 352 ARG A O 1
ATOM 2874 N N . ASN A 1 353 ? -30.282 49.934 -0.127 1.00 57.72 353 ASN A N 1
ATOM 2875 C CA . ASN A 1 353 ? -31.611 49.479 0.270 1.00 57.72 353 ASN A CA 1
ATOM 2876 C C . ASN A 1 353 ? -32.346 50.501 1.149 1.00 57.72 353 ASN A C 1
ATOM 2878 O O . ASN A 1 353 ? -33.558 50.640 1.004 1.00 57.72 353 ASN A O 1
ATOM 2882 N N . ALA A 1 354 ? -31.636 51.272 1.978 1.00 56.50 354 ALA A N 1
ATOM 2883 C CA . ALA A 1 354 ? -32.230 52.361 2.759 1.00 56.50 354 ALA A CA 1
ATOM 2884 C C . ALA A 1 354 ? -32.762 53.511 1.876 1.00 56.50 354 ALA A C 1
ATOM 2886 O O . ALA A 1 354 ? -33.788 54.109 2.193 1.00 56.50 354 ALA A O 1
ATOM 2887 N N . ASN A 1 355 ? -32.119 53.781 0.733 1.00 51.91 355 ASN A N 1
ATOM 2888 C CA . ASN A 1 355 ? -32.543 54.822 -0.214 1.00 51.91 355 ASN A CA 1
ATOM 2889 C C . ASN A 1 355 ? -33.613 54.375 -1.229 1.00 51.91 355 ASN A C 1
ATOM 2891 O O . ASN A 1 355 ? -34.140 55.206 -1.977 1.00 51.91 355 ASN A O 1
ATOM 2895 N N . LYS A 1 356 ? -33.998 53.090 -1.261 1.00 52.69 356 LYS A N 1
ATOM 2896 C CA . LYS A 1 356 ? -35.172 52.650 -2.029 1.00 52.69 356 LYS A CA 1
ATOM 2897 C C . LYS A 1 356 ? -36.441 53.080 -1.287 1.00 52.69 356 LYS A C 1
ATOM 2899 O O . LYS A 1 356 ? -36.955 52.352 -0.442 1.00 52.69 356 LYS A O 1
ATOM 2904 N N . LYS A 1 357 ? -36.982 54.255 -1.637 1.00 48.62 357 LYS A N 1
ATOM 2905 C CA . LYS A 1 357 ? -38.359 54.652 -1.288 1.00 48.62 357 LYS A CA 1
ATOM 2906 C C . LYS A 1 357 ? -39.299 53.466 -1.543 1.00 48.62 357 LYS A C 1
ATOM 2908 O O . LYS A 1 357 ? -39.473 53.060 -2.692 1.00 48.62 357 LYS A O 1
ATOM 2913 N N . ARG A 1 358 ? -39.920 52.936 -0.482 1.00 51.34 358 ARG A N 1
ATOM 2914 C CA . ARG A 1 358 ? -41.064 52.017 -0.569 1.00 51.34 358 ARG A CA 1
ATOM 2915 C C . ARG A 1 358 ? -42.150 52.695 -1.413 1.00 51.34 358 ARG A C 1
ATOM 2917 O O . ARG A 1 358 ? -42.889 53.534 -0.909 1.00 51.34 358 ARG A O 1
ATOM 2924 N N . LYS A 1 359 ? -42.262 52.342 -2.696 1.00 47.84 359 LYS A N 1
ATOM 2925 C CA . LYS A 1 359 ? -43.527 52.479 -3.425 1.00 47.84 359 LYS A CA 1
ATOM 2926 C C . LYS A 1 359 ? -44.439 51.379 -2.888 1.00 47.84 359 LYS A C 1
ATOM 2928 O O . LYS A 1 359 ? -44.448 50.273 -3.413 1.00 47.84 359 LYS A O 1
ATOM 2933 N N . GLY A 1 360 ? -45.099 51.663 -1.768 1.00 45.25 360 GLY A N 1
ATOM 2934 C CA . GLY A 1 360 ? -46.194 50.839 -1.278 1.00 45.25 360 GLY A CA 1
ATOM 2935 C C . GLY A 1 360 ? -47.363 50.980 -2.241 1.00 45.25 360 GLY A C 1
ATOM 2936 O O . GLY A 1 360 ? -47.932 52.064 -2.363 1.00 45.25 360 GLY A O 1
ATOM 2937 N N . ASP A 1 361 ? -47.660 49.903 -2.958 1.00 47.56 361 ASP A N 1
ATOM 2938 C CA . ASP A 1 361 ? -48.944 49.706 -3.613 1.00 47.56 361 ASP A CA 1
ATOM 2939 C C . ASP A 1 361 ? -49.993 49.491 -2.513 1.00 47.56 361 ASP A C 1
ATOM 2941 O O . ASP A 1 361 ? -49.830 48.648 -1.635 1.00 47.56 361 ASP A O 1
ATOM 2945 N N . TRP A 1 362 ? -51.032 50.318 -2.503 1.00 51.59 362 TRP A N 1
ATOM 2946 C CA . TRP A 1 362 ? -52.025 50.393 -1.428 1.00 51.59 362 TRP A CA 1
ATOM 2947 C C . TRP A 1 362 ? -53.136 49.337 -1.561 1.00 51.59 362 TRP A C 1
ATOM 2949 O O . TRP A 1 362 ? -54.111 49.382 -0.816 1.00 51.59 362 TRP A O 1
ATOM 2959 N N . ARG A 1 363 ? -53.020 48.404 -2.518 1.00 42.88 363 ARG A N 1
ATOM 2960 C CA . ARG A 1 363 ? -54.085 47.461 -2.907 1.00 42.88 363 ARG A CA 1
ATOM 2961 C C . ARG A 1 363 ? -53.944 46.019 -2.416 1.00 42.88 363 ARG A C 1
ATOM 2963 O O . ARG A 1 363 ? -54.715 45.170 -2.849 1.00 42.88 363 ARG A O 1
ATOM 2970 N N . THR A 1 364 ? -53.054 45.735 -1.478 1.00 47.81 364 THR A N 1
ATOM 2971 C CA . THR A 1 364 ? -53.046 44.438 -0.782 1.00 47.81 364 THR A CA 1
ATOM 2972 C C . THR A 1 364 ? -52.834 44.661 0.710 1.00 47.81 364 THR A C 1
ATOM 2974 O O . THR A 1 364 ? -51.691 44.744 1.163 1.00 47.81 364 THR A O 1
ATOM 2977 N N . MET A 1 365 ? -53.943 44.807 1.442 1.00 36.03 365 MET A N 1
ATOM 2978 C CA . MET A 1 365 ? -54.035 44.404 2.850 1.00 36.03 365 MET A CA 1
ATOM 2979 C C . MET A 1 365 ? -54.714 43.047 2.917 1.00 36.03 365 MET A C 1
ATOM 2981 O O . MET A 1 365 ? -55.700 42.872 2.162 1.00 36.03 365 MET A O 1
#

pLDDT: mean 82.23, std 15.36, range [36.03, 98.5]

Foldseek 3Di:
DQAFQQDLVLLVCCCPAPDDDPVFKDKDKDWDWDADPVRDIDIWIKIWIAGPPPRDIDIGTDDAPVNCVVVCVVCVCVLVVLVVCCPVPVLSSCRRHVVDSPAQHQALCRLDDCVAFADADVVVVVQDPVNLLVFAKEWFWDDDAQAKIKIWIWTWDCPVVPAIAIEGAAMDIDHNDDLLVVLLVVLVVLVVRAHQEYEYEQCLCPPPVDPHRSLVSNVVSNVVDDPVSRHHYDYFDHPDLVLLQVVSVLVNQQSQQDPVGGGRHHYYVNNVVCSSQSSSWHCDPVPVGRGTDPPGSCRSVVRVSSGQVVCCVVVVDRHDDDDPDPDLPPDDDPPDPQDCVSVVNPVVVVVVVVPPPPPDDPPDD

Radius of gyration: 27.67 Å; chains: 1; bounding box: 82×82×68 Å

Sequence (365 aa):
NTTNPGGIGMAWVKRRFVTPDPATTIRVKHEYVWFDKKGNRQVTHWQTIIDKETGLWRAYIPATIDSNSILLESDPDYVQQLEALKQADPELYQAWRHGDWNIQFGAVFDEFRTGLHTFNRFYDWGVSSEHFKESFKICGMDWGYNDECVLLWATFDTITEKEERAFVYREKHDNHKHPRWWAQEFVKIQREDPVDVLALPHDAFSHLGGNKPIADVFKEEMEVLPPDLRPKIVRADKLTRDIKKSAINSLHNMFAPSSDGKPALLIHQTASYLIETLPTIVYAKESGGEELDNDNVDHALDALFYTLLTANKERGILLNKSELRTKKRESFIAGSNVTREDLGIDTATLIRNANKKRKGDWRTM

Secondary structure (DSSP, 8-state):
--SSTTSTTHHHHIIIIIS--TTTEEEEEEEEEEE-TT--EEEEEEEEEEETTT--EEEE----GGG-HHHHHH-TTHHHHHHHHHHH-HHHHHHHHH--S---TTBTTTT--HHHHEES-GGGGT--HHHHHHS-EEEEEE--SSSPEEEEEEEEE-TTSS--EEEEEEEEEESS--HHHHHHHHHHHHHHS--SEEEE-GGGGS--SSSS-HHHHHHHHHTTS-GGG--EEEEPPP--HHHHHHHHHHHHHHHSB-TTSSBSEEEETT-HHHHHHGGG-BB-GGGTSSSB-TTS--HHHHHHHHHHHHHHHHH---SS-------------TTS---TTTTT--HHHHHHHHTS-----TT--